Protein AF-A0A920GX58-F1 (afdb_monomer)

Nearest PDB structures (foldseek):
  7b5v-assembly1_A  TM=7.903E-01  e=1.795E-08  Dysgonomonas mossii DSM 22836
  7b6b-assembly1_A  TM=7.382E-01  e=8.898E-09  Dysgonomonas mossii DSM 22836
  6ne9-assembly1_B  TM=7.845E-01  e=7.792E-08  Bacteroides intestinalis
  7b6b-assembly1_B  TM=7.437E-01  e=9.436E-08  Dysgonomonas mossii DSM 22836
  5cxx-assembly3_C  TM=7.168E-01  e=4.630E-06  Anaeromyces mucronatus

Secondary structure (DSSP, 8-state):
--HHHHHHHHHHHHHHHSHHHHHHHHHHHHHHHT-HHHH-TT-SSSB-GGGS-HHHHHHH-SSSSS-B-HHHHHHHHHHHTSPP-SS----TTSPPPTTEEEEEEEETTTTEEEEEEEE--THHHH-TT--B-EEEEEPPSSS--SSTTTTHHHHHHHHTTSTTS---EEEEE--TTTTS-EETTTTEEHHHIIIIIIHHHHHHHS-B--SGGGEEEEE-------

Mean predicted aligned error: 11.31 Å

Structure (mmCIF, N/CA/C/O backbone):
data_AF-A0A920GX58-F1
#
_entry.id   AF-A0A920GX58-F1
#
loop_
_atom_site.group_PDB
_atom_site.id
_atom_site.type_symbol
_atom_site.label_atom_id
_atom_site.label_alt_id
_atom_site.label_comp_id
_atom_site.label_asym_id
_atom_site.label_entity_id
_atom_site.label_seq_id
_atom_site.pdbx_PDB_ins_code
_atom_site.Cartn_x
_atom_site.Cartn_y
_atom_site.Cartn_z
_atom_site.occupancy
_atom_site.B_iso_or_equiv
_atom_site.auth_seq_id
_atom_site.auth_comp_id
_atom_site.auth_asym_id
_atom_site.auth_atom_id
_atom_site.pdbx_PDB_model_num
ATOM 1 N N . MET A 1 1 ? 12.714 -38.923 -36.099 1.00 53.03 1 MET A N 1
ATOM 2 C CA . MET A 1 1 ? 12.526 -37.540 -36.599 1.00 53.03 1 MET A CA 1
ATOM 3 C C . MET A 1 1 ? 11.148 -36.956 -36.220 1.00 53.03 1 MET A C 1
ATOM 5 O O . MET A 1 1 ? 10.595 -36.189 -36.991 1.00 53.03 1 MET A O 1
ATOM 9 N N . GLN A 1 2 ? 10.583 -37.289 -35.045 1.00 60.00 2 GLN A N 1
ATOM 10 C CA . GLN A 1 2 ? 9.191 -36.924 -34.694 1.00 60.00 2 GLN A CA 1
ATOM 11 C C . GLN A 1 2 ? 9.014 -36.265 -33.312 1.00 60.00 2 GLN A C 1
ATOM 13 O O . GLN A 1 2 ? 8.022 -35.586 -33.099 1.00 60.00 2 GLN A O 1
ATOM 18 N N . PHE A 1 3 ? 9.990 -36.353 -32.402 1.00 45.66 3 PHE A N 1
ATOM 19 C CA . PHE A 1 3 ? 9.869 -35.753 -31.062 1.00 45.66 3 PHE A CA 1
ATOM 20 C C . PHE A 1 3 ? 10.065 -34.223 -31.055 1.00 45.66 3 PHE A C 1
ATOM 22 O O . PHE A 1 3 ? 9.413 -33.506 -30.306 1.00 45.66 3 PHE A O 1
ATOM 29 N N . LYS A 1 4 ? 10.916 -33.704 -31.956 1.00 43.59 4 LYS A N 1
ATOM 30 C CA . LYS A 1 4 ? 11.176 -32.258 -32.097 1.00 43.59 4 LYS A CA 1
ATOM 31 C C . LYS A 1 4 ? 9.949 -31.477 -32.582 1.00 43.59 4 LYS A C 1
ATOM 33 O O . LYS A 1 4 ? 9.739 -30.354 -32.150 1.00 43.59 4 LYS A O 1
ATOM 38 N N . TRP A 1 5 ? 9.126 -32.085 -33.436 1.00 52.09 5 TRP A N 1
ATOM 39 C CA . TRP A 1 5 ? 7.906 -31.461 -33.954 1.00 52.09 5 TRP A CA 1
ATOM 40 C C . TRP A 1 5 ? 6.767 -31.467 -32.933 1.00 52.09 5 TRP A C 1
ATOM 42 O O . TRP A 1 5 ? 5.985 -30.527 -32.913 1.00 52.09 5 TRP A O 1
ATOM 52 N N . VAL A 1 6 ? 6.720 -32.466 -32.044 1.00 60.66 6 VAL A N 1
ATOM 53 C CA . VAL A 1 6 ? 5.767 -32.514 -30.924 1.00 60.66 6 VAL A CA 1
ATOM 54 C C . VAL A 1 6 ? 6.109 -31.460 -29.870 1.00 60.66 6 VAL A C 1
ATOM 56 O O . VAL A 1 6 ? 5.217 -30.749 -29.430 1.00 60.66 6 VAL A O 1
ATOM 59 N N . LEU A 1 7 ? 7.391 -31.283 -29.530 1.00 47.41 7 LEU A N 1
ATOM 60 C CA . LEU A 1 7 ? 7.832 -30.205 -28.634 1.00 47.41 7 LEU A CA 1
ATOM 61 C C . LEU A 1 7 ? 7.578 -28.815 -29.229 1.00 47.41 7 LEU A C 1
ATOM 63 O O . LEU A 1 7 ? 7.136 -27.927 -28.510 1.00 47.41 7 LEU A O 1
ATOM 67 N N . LEU A 1 8 ? 7.794 -28.639 -30.537 1.00 48.31 8 LEU A N 1
ATOM 68 C CA . LEU A 1 8 ? 7.472 -27.392 -31.234 1.00 48.31 8 LEU A CA 1
ATOM 69 C C . LEU A 1 8 ? 5.962 -27.123 -31.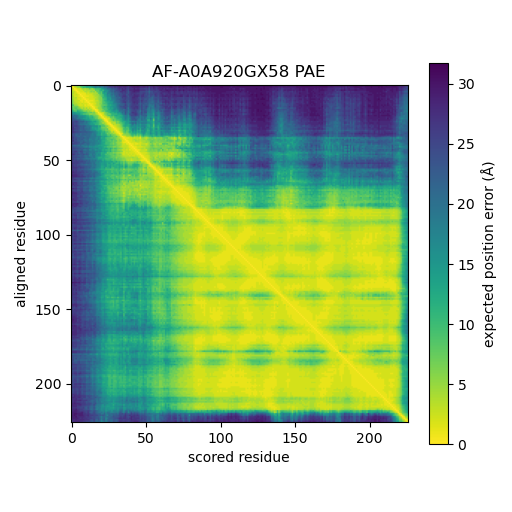236 1.00 48.31 8 LEU A C 1
ATOM 71 O O . LEU A 1 8 ? 5.553 -25.990 -31.030 1.00 48.31 8 LEU A O 1
ATOM 75 N N . PHE A 1 9 ? 5.130 -28.151 -31.422 1.00 55.28 9 PHE A N 1
ATOM 76 C CA . PHE A 1 9 ? 3.677 -28.002 -31.353 1.00 55.28 9 PHE A CA 1
ATOM 77 C C . PHE A 1 9 ? 3.192 -27.714 -29.937 1.00 55.28 9 PHE A C 1
ATOM 79 O O . PHE A 1 9 ? 2.346 -26.851 -29.782 1.00 55.28 9 PHE A O 1
ATOM 86 N N . ILE A 1 10 ? 3.738 -28.380 -28.914 1.00 50.91 10 ILE A N 1
ATOM 87 C CA . ILE A 1 10 ? 3.424 -28.094 -27.507 1.00 50.91 10 ILE A CA 1
ATOM 88 C C . ILE A 1 10 ? 3.833 -26.662 -27.168 1.00 50.91 10 ILE A C 1
ATOM 90 O O . ILE A 1 10 ? 3.027 -25.955 -26.585 1.00 50.91 10 ILE A O 1
ATOM 94 N N . PHE A 1 11 ? 5.019 -26.220 -27.601 1.00 45.59 11 PHE A N 1
ATOM 95 C CA . PHE A 1 11 ? 5.508 -24.851 -27.431 1.00 45.59 11 PHE A CA 1
ATOM 96 C C . PHE A 1 11 ? 4.630 -23.820 -28.153 1.00 45.59 11 PHE A C 1
ATOM 98 O O . PHE A 1 11 ? 4.243 -22.819 -27.565 1.00 45.59 11 PHE A O 1
ATOM 105 N N . ILE A 1 12 ? 4.258 -24.072 -29.412 1.00 52.53 12 ILE A N 1
ATOM 106 C CA . ILE A 1 12 ? 3.333 -23.207 -30.155 1.00 52.53 12 ILE A CA 1
ATOM 107 C C . ILE A 1 12 ? 1.966 -23.195 -29.466 1.00 52.53 12 ILE A C 1
ATOM 109 O O . ILE A 1 12 ? 1.377 -22.130 -29.342 1.00 52.53 12 ILE A O 1
ATOM 113 N N . PHE A 1 13 ? 1.489 -24.338 -28.967 1.00 46.22 13 PHE A N 1
ATOM 114 C CA . PHE A 1 13 ? 0.194 -24.470 -28.308 1.00 46.22 13 PHE A CA 1
ATOM 115 C C . PHE A 1 13 ? 0.159 -23.735 -26.961 1.00 46.22 13 PHE A C 1
ATOM 117 O O . PHE A 1 13 ? -0.776 -22.970 -26.732 1.00 46.22 13 PHE A O 1
ATOM 124 N N . THR A 1 14 ? 1.192 -23.859 -26.115 1.00 47.53 14 THR A N 1
ATOM 125 C CA . THR A 1 14 ? 1.327 -23.059 -24.883 1.00 47.53 14 THR A CA 1
ATOM 126 C C . THR A 1 14 ? 1.463 -21.575 -25.190 1.00 47.53 14 THR A C 1
ATOM 128 O O . THR A 1 14 ? 0.790 -20.774 -24.549 1.00 47.53 14 THR A O 1
ATOM 131 N N . VAL A 1 15 ? 2.237 -21.188 -26.208 1.00 45.56 15 VAL A N 1
ATOM 132 C CA . VAL A 1 15 ? 2.349 -19.782 -26.627 1.00 45.56 15 VAL A CA 1
ATOM 133 C C . VAL A 1 15 ? 1.013 -19.242 -27.146 1.00 45.56 15 VAL A C 1
ATOM 135 O O . VAL A 1 15 ? 0.643 -18.128 -26.800 1.00 45.56 15 VAL A O 1
ATOM 138 N N . THR A 1 16 ? 0.233 -20.018 -27.905 1.00 50.59 16 THR A N 1
ATOM 139 C CA . THR A 1 16 ? -1.094 -19.588 -28.385 1.00 50.59 16 THR A CA 1
ATOM 140 C C . THR A 1 16 ? -2.162 -19.565 -27.291 1.00 50.59 16 THR A C 1
ATOM 142 O O . THR A 1 16 ? -3.046 -18.713 -27.338 1.00 50.59 16 THR A O 1
ATOM 145 N N . PHE A 1 17 ? -2.087 -20.453 -26.294 1.00 43.88 17 PHE A N 1
ATOM 146 C CA . PHE A 1 17 ? -3.065 -20.511 -25.201 1.00 43.88 17 PHE A CA 1
ATOM 147 C C . PHE A 1 17 ? -2.764 -19.483 -24.097 1.00 43.88 17 PHE A C 1
ATOM 149 O O . PHE A 1 17 ? -3.685 -18.940 -23.494 1.00 43.88 17 PHE A O 1
ATOM 156 N N . HIS A 1 18 ? -1.487 -19.132 -23.901 1.00 41.38 18 HIS A N 1
ATOM 157 C CA . HIS A 1 18 ? -1.037 -18.090 -22.970 1.00 41.38 18 HIS A CA 1
ATOM 158 C C . HIS A 1 18 ? -0.680 -16.758 -23.652 1.00 41.38 18 HIS A C 1
ATOM 160 O O . HIS A 1 18 ? -0.164 -15.861 -22.991 1.00 41.38 18 HIS A O 1
ATOM 166 N N . TYR A 1 19 ? -0.972 -16.575 -24.945 1.00 42.31 19 TYR A N 1
ATOM 167 C CA . TYR A 1 19 ? -0.554 -15.399 -25.732 1.00 42.31 19 TYR A CA 1
ATOM 168 C C . TYR A 1 19 ? -1.008 -14.061 -25.120 1.00 42.31 19 TYR A C 1
ATOM 170 O O . TYR A 1 19 ? -0.266 -13.081 -25.160 1.00 42.31 19 TYR A O 1
ATOM 178 N N . LYS A 1 20 ? -2.177 -14.037 -24.465 1.00 40.34 20 LYS A N 1
ATOM 179 C CA . LYS A 1 20 ? -2.679 -12.848 -23.756 1.00 40.34 20 LYS A CA 1
ATOM 180 C C . LYS A 1 20 ? -1.882 -12.506 -22.487 1.00 40.34 20 LYS A C 1
ATOM 182 O O . LYS A 1 20 ? -1.819 -11.336 -22.136 1.00 40.34 20 LYS A O 1
ATOM 187 N N . ASN A 1 21 ? -1.236 -13.493 -21.860 1.00 41.94 21 ASN A N 1
ATOM 188 C CA . ASN A 1 21 ? -0.428 -13.334 -20.642 1.00 41.94 21 ASN A CA 1
ATOM 189 C C . ASN A 1 21 ? 1.077 -13.190 -20.957 1.00 41.94 21 ASN A C 1
ATOM 191 O O . ASN A 1 21 ? 1.817 -12.567 -20.200 1.00 41.94 21 ASN A O 1
ATOM 195 N N . ILE A 1 22 ? 1.530 -13.723 -22.100 1.00 42.28 22 ILE A N 1
ATOM 196 C CA . ILE A 1 22 ? 2.896 -13.555 -22.621 1.00 42.28 22 ILE A CA 1
ATOM 197 C C . ILE A 1 22 ? 3.095 -12.130 -23.151 1.00 42.28 22 ILE A C 1
ATOM 199 O O . ILE A 1 22 ? 4.135 -11.532 -22.894 1.00 42.28 22 ILE A O 1
ATOM 203 N N . LEU A 1 23 ? 2.093 -11.530 -23.806 1.00 37.66 23 LEU A N 1
ATOM 204 C CA . LEU A 1 23 ? 2.164 -10.133 -24.258 1.00 37.66 23 LEU A CA 1
ATOM 205 C C . LEU A 1 23 ? 2.382 -9.134 -23.109 1.00 37.66 23 LEU A C 1
ATOM 207 O O . LEU A 1 23 ? 3.061 -8.129 -23.292 1.00 37.66 23 LEU A O 1
ATOM 211 N N . THR A 1 24 ? 1.878 -9.428 -21.909 1.00 44.34 24 THR A N 1
ATOM 212 C CA . THR A 1 24 ? 2.083 -8.600 -20.710 1.00 44.34 24 THR A CA 1
ATOM 213 C C . THR A 1 24 ? 3.532 -8.652 -20.206 1.00 44.34 24 THR A C 1
ATOM 215 O O . THR A 1 24 ? 4.023 -7.703 -19.594 1.00 44.34 24 THR A O 1
ATOM 218 N N . PHE A 1 25 ? 4.239 -9.761 -20.445 1.00 41.19 25 PHE A N 1
ATOM 219 C CA . PHE A 1 25 ? 5.682 -9.880 -20.212 1.00 41.19 25 PHE A CA 1
ATOM 220 C C . PHE A 1 25 ? 6.470 -9.174 -21.326 1.00 41.19 25 PHE A C 1
ATOM 222 O O . PHE A 1 25 ? 7.356 -8.371 -21.039 1.00 41.19 25 PHE A O 1
ATOM 229 N N . VAL A 1 26 ? 6.048 -9.364 -22.581 1.00 45.41 26 VAL A N 1
ATOM 230 C CA . VAL A 1 26 ? 6.648 -8.719 -23.753 1.00 45.41 26 VAL A CA 1
ATOM 231 C C . VAL A 1 26 ? 6.511 -7.203 -23.699 1.00 45.41 26 VAL A C 1
ATOM 233 O O . VAL A 1 26 ? 7.429 -6.563 -24.145 1.00 45.41 26 VAL A O 1
ATOM 236 N N . GLY A 1 27 ? 5.466 -6.587 -23.138 1.00 48.09 27 GLY A N 1
ATOM 237 C CA . GLY A 1 27 ? 5.353 -5.118 -23.082 1.00 48.09 27 GLY A CA 1
ATOM 238 C C . GLY A 1 27 ? 6.427 -4.428 -22.226 1.00 48.09 27 GLY A C 1
ATOM 239 O O . GLY A 1 27 ? 6.959 -3.394 -22.623 1.00 48.09 27 GLY A O 1
ATOM 240 N N . ILE A 1 28 ? 6.791 -5.018 -21.081 1.00 48.41 28 ILE A N 1
ATOM 241 C CA . ILE A 1 28 ? 7.865 -4.498 -20.214 1.00 48.41 28 ILE A CA 1
ATOM 242 C C . ILE A 1 28 ? 9.227 -4.782 -20.847 1.00 48.41 28 ILE A C 1
ATOM 244 O O . ILE A 1 28 ? 10.034 -3.864 -20.969 1.00 48.41 28 ILE A O 1
ATOM 248 N N . GLU A 1 29 ? 9.463 -6.009 -21.327 1.00 41.62 29 GLU A N 1
ATOM 249 C CA . GLU A 1 29 ? 10.695 -6.311 -22.063 1.00 41.62 29 GLU A CA 1
ATOM 250 C C . GLU A 1 29 ? 10.803 -5.485 -23.348 1.00 41.62 29 GLU A C 1
ATOM 252 O O . GLU A 1 29 ? 11.866 -4.972 -23.634 1.00 41.62 29 GLU A O 1
ATOM 257 N N . ALA A 1 30 ? 9.719 -5.250 -24.082 1.00 43.78 30 ALA A N 1
ATOM 258 C CA . ALA A 1 30 ? 9.676 -4.459 -25.309 1.00 43.78 30 ALA A CA 1
ATOM 259 C C . ALA A 1 30 ? 9.919 -2.975 -25.043 1.00 43.78 30 ALA A C 1
ATOM 261 O O . ALA A 1 30 ? 10.651 -2.333 -25.791 1.00 43.78 30 ALA A O 1
ATOM 262 N N . GLY A 1 31 ? 9.344 -2.422 -23.974 1.00 52.25 31 GLY A N 1
ATOM 263 C CA . GLY A 1 31 ? 9.614 -1.046 -23.575 1.00 52.25 31 GLY A CA 1
ATOM 264 C C . GLY A 1 31 ? 11.079 -0.836 -23.179 1.00 52.25 31 GLY A C 1
ATOM 265 O O . GLY A 1 31 ? 11.698 0.160 -23.553 1.00 52.25 31 GLY A O 1
ATOM 266 N N . VAL A 1 32 ? 11.655 -1.817 -22.481 1.00 49.06 32 VAL A N 1
ATOM 267 C CA . VAL A 1 32 ? 13.073 -1.833 -22.096 1.00 49.06 32 VAL A CA 1
ATOM 268 C C . VAL A 1 32 ? 13.999 -2.130 -23.292 1.00 49.06 32 VAL A C 1
ATOM 270 O O . VAL A 1 32 ? 15.101 -1.590 -23.342 1.00 49.06 32 VAL A O 1
ATOM 273 N N . PHE A 1 33 ? 13.572 -2.951 -24.259 1.00 42.78 33 PHE A N 1
ATOM 274 C CA . PHE A 1 33 ? 14.419 -3.507 -25.327 1.00 42.78 33 PHE A CA 1
ATOM 275 C C . PHE A 1 33 ? 14.319 -2.763 -26.665 1.00 42.78 33 PHE A C 1
ATOM 277 O O . PHE A 1 33 ? 15.352 -2.530 -27.285 1.00 42.78 33 PHE A O 1
ATOM 284 N N . PHE A 1 34 ? 13.118 -2.371 -27.106 1.00 53.94 34 PHE A N 1
ATOM 285 C CA . PHE A 1 34 ? 12.919 -1.646 -28.370 1.00 53.94 34 PHE A CA 1
ATOM 286 C C . PHE A 1 34 ? 13.056 -0.117 -28.183 1.00 53.94 34 PHE A C 1
ATOM 288 O O . PHE A 1 34 ? 13.539 0.618 -29.040 1.00 53.94 34 PHE A O 1
ATOM 295 N N . GLY A 1 35 ? 12.704 0.407 -27.005 1.00 59.59 35 GLY A N 1
ATOM 296 C CA . GLY A 1 35 ? 12.790 1.840 -26.720 1.00 59.59 35 GLY A CA 1
ATOM 297 C C . GLY A 1 35 ? 11.775 2.697 -27.499 1.00 59.59 35 GLY A C 1
ATOM 298 O O . GLY A 1 35 ? 11.194 2.293 -28.501 1.00 59.59 35 GLY A O 1
ATOM 299 N N . PHE A 1 36 ? 11.551 3.926 -27.022 1.00 64.94 36 PHE A N 1
ATOM 300 C CA . PHE A 1 36 ? 10.453 4.808 -27.462 1.00 64.94 36 PHE A CA 1
ATOM 301 C C . PHE A 1 36 ? 10.310 4.950 -28.989 1.00 64.94 36 PHE A C 1
ATOM 303 O O . PHE A 1 36 ? 9.209 4.924 -29.518 1.00 64.94 36 PHE A O 1
ATOM 310 N N . LYS A 1 37 ? 11.431 5.075 -29.711 1.00 65.75 37 LYS A N 1
ATOM 311 C CA . LYS A 1 37 ? 11.443 5.332 -31.161 1.00 65.75 37 LYS A CA 1
ATOM 312 C C . LYS A 1 37 ? 10.994 4.129 -31.998 1.00 65.75 37 LYS A C 1
ATOM 314 O O . LYS A 1 37 ? 10.574 4.302 -33.132 1.00 65.75 37 LYS A O 1
ATOM 319 N N . GLU A 1 38 ? 11.151 2.923 -31.475 1.00 67.88 38 GLU A N 1
ATOM 320 C CA . GLU A 1 38 ? 10.749 1.700 -32.174 1.00 67.88 38 GLU A CA 1
ATOM 321 C C . GLU A 1 38 ? 9.272 1.373 -31.916 1.00 67.88 38 GLU A C 1
ATOM 323 O O . GLU A 1 38 ? 8.665 0.635 -32.687 1.00 67.88 38 GLU A O 1
ATOM 328 N N . LEU A 1 39 ? 8.702 1.958 -30.856 1.00 67.31 39 LEU A N 1
ATOM 329 C CA . LEU A 1 39 ? 7.289 1.857 -30.495 1.00 67.31 39 LEU A CA 1
ATOM 330 C C . LEU A 1 39 ? 6.432 2.961 -31.137 1.00 67.31 39 LEU A C 1
ATOM 332 O O . LEU A 1 39 ? 5.273 2.711 -31.442 1.00 67.31 39 LEU A O 1
ATOM 336 N N . ASP A 1 40 ? 7.003 4.143 -31.379 1.00 70.12 40 ASP A N 1
ATOM 337 C CA . ASP A 1 40 ? 6.385 5.251 -32.125 1.00 70.12 40 ASP A CA 1
ATOM 338 C C . ASP A 1 40 ? 6.400 4.939 -33.638 1.00 70.12 40 ASP A C 1
ATOM 340 O O . ASP A 1 40 ? 7.258 5.403 -34.402 1.00 70.12 40 ASP A O 1
ATOM 344 N N . ILE A 1 41 ? 5.484 4.058 -34.061 1.00 73.94 41 ILE A N 1
ATOM 345 C CA . ILE A 1 41 ? 5.409 3.513 -35.427 1.00 73.94 41 ILE A CA 1
ATOM 346 C C . ILE A 1 41 ? 5.138 4.634 -36.426 1.00 73.94 41 ILE A C 1
ATOM 348 O O . ILE A 1 41 ? 5.709 4.649 -37.523 1.00 73.94 41 ILE A O 1
ATOM 352 N N . ASN A 1 42 ? 4.253 5.560 -36.063 1.00 79.31 42 ASN A N 1
ATOM 353 C CA . ASN A 1 42 ? 3.877 6.670 -36.926 1.00 79.31 42 ASN A CA 1
ATOM 354 C C . ASN A 1 42 ? 4.867 7.859 -36.846 1.00 79.31 42 ASN A C 1
ATOM 356 O O . ASN A 1 42 ? 4.783 8.774 -37.671 1.00 79.31 42 ASN A O 1
ATOM 360 N N . SER A 1 43 ? 5.849 7.804 -35.935 1.00 80.69 43 SER A N 1
ATOM 361 C CA . SER A 1 43 ? 6.885 8.819 -35.706 1.00 80.69 43 SER A CA 1
ATOM 362 C C . SER A 1 43 ? 6.326 10.203 -35.357 1.00 80.69 43 SER A C 1
ATOM 364 O O . SER A 1 43 ? 6.907 11.225 -35.745 1.00 80.69 43 SER A O 1
ATOM 366 N N . ASN A 1 44 ? 5.189 10.251 -34.661 1.00 80.56 44 ASN A N 1
ATOM 367 C CA . ASN A 1 44 ? 4.526 11.494 -34.272 1.00 80.56 44 ASN A CA 1
ATOM 368 C C . ASN A 1 44 ? 5.042 12.063 -32.935 1.00 80.56 44 ASN A C 1
ATOM 370 O O . ASN A 1 44 ? 4.680 13.185 -32.573 1.00 80.56 44 ASN A O 1
ATOM 374 N N . GLY A 1 45 ? 5.927 11.340 -32.240 1.00 78.44 45 GLY A N 1
ATOM 375 C CA . GLY A 1 45 ? 6.514 11.747 -30.966 1.00 78.44 45 GLY A CA 1
ATOM 376 C C . GLY A 1 45 ? 5.699 11.356 -29.731 1.00 78.44 45 GLY A C 1
ATOM 377 O O . GLY A 1 45 ? 6.085 11.744 -28.624 1.00 78.44 45 GLY A O 1
ATOM 378 N N . PHE A 1 46 ? 4.627 10.589 -29.906 1.00 78.56 46 PHE A N 1
ATOM 379 C CA . PHE A 1 46 ? 3.759 10.049 -28.867 1.00 78.56 46 PHE A CA 1
ATOM 380 C C . PHE A 1 46 ? 3.567 8.551 -29.105 1.00 78.56 46 PHE A C 1
ATOM 382 O O . PHE A 1 46 ? 3.753 8.066 -30.212 1.00 78.56 46 PHE A O 1
ATOM 389 N N . LEU A 1 47 ? 3.211 7.814 -28.058 1.00 71.12 47 LEU A N 1
ATOM 390 C CA . LEU A 1 47 ? 2.632 6.487 -28.235 1.00 71.12 47 LEU A CA 1
ATOM 391 C C . LEU A 1 47 ? 1.125 6.623 -28.079 1.00 71.12 47 LEU A C 1
ATOM 393 O O . LEU A 1 47 ? 0.660 7.192 -27.086 1.00 71.12 47 LEU A O 1
ATOM 397 N N . GLU A 1 48 ? 0.387 6.101 -29.051 1.00 74.75 48 GLU A N 1
ATOM 398 C CA . GLU A 1 48 ? -1.072 6.009 -29.038 1.00 74.75 48 GLU A CA 1
ATOM 399 C C . GLU A 1 48 ? -1.534 4.606 -28.616 1.00 74.75 48 GLU A C 1
ATOM 401 O O . GLU A 1 48 ? -0.778 3.628 -28.631 1.00 74.75 48 GLU A O 1
ATOM 406 N N . LYS A 1 49 ? -2.807 4.485 -28.229 1.00 70.25 49 LYS A N 1
ATOM 407 C CA . LYS A 1 49 ? -3.379 3.227 -27.732 1.00 70.25 49 LYS A CA 1
ATOM 408 C C . LYS A 1 49 ? -3.275 2.100 -28.764 1.00 70.25 49 LYS A C 1
ATOM 410 O O . LYS A 1 49 ? -3.096 0.943 -28.397 1.00 70.25 49 LYS A O 1
ATOM 415 N N . GLU A 1 50 ? -3.373 2.437 -30.043 1.00 69.38 50 GLU A N 1
ATOM 416 C CA . GLU A 1 50 ? -3.300 1.524 -31.183 1.00 69.38 50 GLU A CA 1
ATOM 417 C C . GLU A 1 50 ? -1.875 1.024 -31.461 1.00 69.38 50 GLU A C 1
ATOM 419 O O . GLU A 1 50 ? -1.701 -0.031 -32.075 1.00 69.38 50 GLU A O 1
ATOM 424 N N . GLU A 1 51 ? -0.859 1.752 -30.998 1.00 66.00 51 GLU A N 1
ATOM 425 C CA . GLU A 1 51 ? 0.555 1.404 -31.163 1.00 66.00 51 GLU A CA 1
ATOM 426 C C . GLU A 1 51 ? 1.040 0.440 -30.067 1.00 66.00 51 GLU A C 1
ATOM 428 O O . GLU A 1 51 ? 2.165 -0.065 -30.122 1.00 66.00 51 GLU A O 1
ATOM 433 N N . TRP A 1 52 ? 0.180 0.114 -29.089 1.00 64.81 52 TRP A N 1
ATOM 434 C CA . TRP A 1 52 ? 0.541 -0.747 -27.968 1.00 64.81 52 TRP A CA 1
ATOM 435 C C . TRP A 1 52 ? -0.586 -1.655 -27.461 1.00 64.81 52 TRP A C 1
ATOM 437 O O . TRP A 1 52 ? -1.740 -1.578 -27.869 1.00 64.81 52 TRP A O 1
ATOM 447 N N . SER A 1 53 ? -0.258 -2.596 -26.568 1.00 56.28 53 SER A N 1
ATOM 448 C CA . SER A 1 53 ? -1.279 -3.476 -25.987 1.00 56.28 53 SER A CA 1
ATOM 449 C C . SER A 1 53 ? -2.195 -2.683 -25.047 1.00 56.28 53 SER A C 1
ATOM 451 O O . SER A 1 53 ? -1.695 -2.076 -24.098 1.00 56.28 53 SER A O 1
ATOM 453 N N . GLU A 1 54 ? -3.518 -2.748 -25.255 1.00 49.56 54 GLU A N 1
ATOM 454 C CA . GLU A 1 54 ? -4.519 -1.947 -24.522 1.00 49.56 54 GLU A CA 1
ATOM 455 C C . GLU A 1 54 ? -4.367 -1.983 -22.991 1.00 49.56 54 GLU A C 1
ATOM 457 O O . GLU A 1 54 ? -4.611 -0.979 -22.332 1.00 49.56 54 GLU A O 1
ATOM 462 N N . GLY A 1 55 ? -3.942 -3.116 -22.418 1.00 50.78 55 GLY A N 1
ATOM 463 C CA . GLY A 1 55 ? -3.763 -3.268 -20.968 1.00 50.78 55 GLY A CA 1
ATOM 464 C C . GLY A 1 55 ? -2.514 -2.593 -20.387 1.00 50.78 55 GLY A C 1
ATOM 465 O O . GLY A 1 55 ? -2.408 -2.468 -19.174 1.00 50.78 55 GLY A O 1
ATOM 466 N N . MET A 1 56 ? -1.565 -2.178 -21.230 1.00 55.78 56 MET A N 1
ATOM 467 C CA . MET A 1 56 ? -0.325 -1.520 -20.804 1.00 55.78 56 MET A CA 1
ATOM 468 C C . MET A 1 56 ? -0.367 -0.009 -21.048 1.00 55.78 56 MET A C 1
ATOM 470 O O . MET A 1 56 ? 0.281 0.732 -20.322 1.00 55.78 56 MET A O 1
ATOM 474 N N . PHE A 1 57 ? -1.157 0.467 -22.015 1.00 61.06 57 PHE A N 1
ATOM 475 C CA . PHE A 1 57 ? -1.287 1.898 -22.307 1.00 61.06 57 PHE A CA 1
ATOM 476 C C . PHE A 1 57 ? -1.704 2.709 -21.071 1.00 61.06 57 PHE A C 1
ATOM 478 O O . PHE A 1 57 ? -1.074 3.708 -20.738 1.00 61.06 57 PHE A O 1
ATOM 485 N N . SER A 1 58 ? -2.676 2.203 -20.307 1.00 60.16 58 SER A N 1
ATOM 4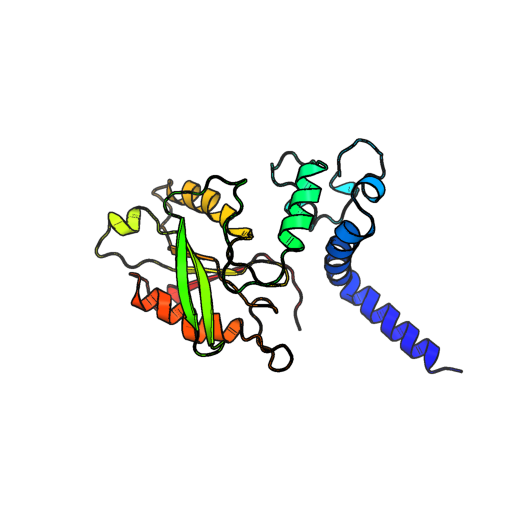86 C CA . SER A 1 58 ? -3.120 2.815 -19.049 1.00 60.16 58 SER A CA 1
ATOM 487 C C . SER A 1 58 ? -2.061 2.827 -17.939 1.00 60.16 58 SER A C 1
ATOM 489 O O . SER A 1 58 ? -2.227 3.540 -16.959 1.00 60.16 58 SER A O 1
ATOM 491 N N . LEU A 1 59 ? -0.994 2.024 -18.051 1.00 55.47 59 LEU A N 1
ATOM 492 C CA . LEU A 1 59 ? 0.143 2.062 -17.121 1.00 55.47 59 LEU A CA 1
ATOM 493 C C . LEU A 1 59 ? 1.149 3.167 -17.459 1.00 55.47 59 LEU A C 1
ATOM 495 O O . LEU A 1 59 ? 1.987 3.487 -16.620 1.00 55.47 59 LEU A O 1
ATOM 499 N N . LEU A 1 60 ? 1.108 3.692 -18.685 1.00 62.09 60 LEU A N 1
ATOM 500 C CA . LEU A 1 60 ? 2.028 4.705 -19.194 1.00 62.09 60 LEU A CA 1
ATOM 501 C C . LEU A 1 60 ? 1.394 6.089 -19.319 1.00 62.09 60 LEU A C 1
ATOM 503 O O . LEU A 1 60 ? 2.097 7.085 -19.152 1.00 62.09 60 LEU A O 1
ATOM 507 N N . ASP A 1 61 ? 0.100 6.152 -19.626 1.00 63.34 61 ASP A N 1
ATOM 508 C CA . ASP A 1 61 ? -0.671 7.392 -19.720 1.00 63.34 61 ASP A CA 1
ATOM 509 C C . ASP A 1 61 ? -0.955 7.942 -18.312 1.00 63.34 61 ASP A C 1
ATOM 511 O O . ASP A 1 61 ? -2.050 7.840 -17.758 1.00 63.34 61 ASP A O 1
ATOM 515 N N . PHE A 1 62 ? 0.097 8.460 -17.679 1.00 65.00 62 PHE A N 1
ATOM 516 C CA . PHE A 1 62 ? 0.061 8.915 -16.290 1.00 65.00 62 PHE A CA 1
ATOM 517 C C . PHE A 1 62 ? -0.741 10.202 -16.097 1.00 65.00 62 PHE A C 1
ATOM 519 O O . PHE A 1 62 ? -1.184 10.475 -14.980 1.00 65.00 62 PHE A O 1
ATOM 526 N N . ASN A 1 63 ? -0.868 11.027 -17.139 1.00 69.62 63 ASN A N 1
ATOM 527 C CA . ASN A 1 63 ? -1.585 12.296 -17.071 1.00 69.62 63 ASN A CA 1
ATOM 528 C C . ASN A 1 63 ? -3.048 12.177 -17.566 1.00 69.62 63 ASN A C 1
ATOM 530 O O . ASN A 1 63 ? -3.827 13.109 -17.354 1.00 69.62 63 ASN A O 1
ATOM 534 N N . GLY A 1 64 ? -3.427 11.031 -18.149 1.00 70.31 64 GLY A N 1
ATOM 535 C CA . GLY A 1 64 ? -4.777 10.732 -18.618 1.00 70.31 64 GLY A CA 1
ATOM 536 C C . GLY A 1 64 ? -5.174 11.489 -19.886 1.00 70.31 64 GLY A C 1
ATOM 537 O O . GLY A 1 64 ? -6.372 11.668 -20.132 1.00 70.31 64 GLY A O 1
ATOM 538 N N . ASP A 1 65 ? -4.207 11.986 -20.660 1.00 79.06 65 ASP A N 1
ATOM 539 C CA . ASP A 1 65 ? -4.443 12.710 -21.912 1.00 79.06 65 ASP A CA 1
ATOM 540 C C . ASP A 1 65 ? -4.609 11.773 -23.120 1.00 79.06 65 ASP A C 1
ATOM 542 O O . ASP A 1 65 ? -4.918 12.233 -24.222 1.00 79.06 65 ASP A O 1
ATOM 546 N N . ASN A 1 66 ? -4.545 10.457 -22.891 1.00 78.75 66 ASN A N 1
ATOM 547 C CA . ASN A 1 66 ? -4.567 9.404 -23.901 1.00 78.75 66 ASN A CA 1
ATOM 548 C C . ASN A 1 66 ? -3.383 9.457 -24.869 1.00 78.75 66 ASN A C 1
ATOM 550 O O . ASN A 1 66 ? -3.480 8.937 -25.982 1.00 78.75 66 ASN A O 1
ATOM 554 N N . LEU A 1 67 ? -2.265 10.043 -24.445 1.00 79.50 67 LEU A N 1
ATOM 555 C CA . LEU A 1 67 ? -0.990 10.033 -25.138 1.00 79.50 67 LEU A CA 1
ATOM 556 C C . LEU A 1 67 ? 0.112 9.674 -24.142 1.00 79.50 67 LEU A C 1
ATOM 558 O O . LEU A 1 67 ? 0.104 10.072 -22.986 1.00 79.50 67 LEU A O 1
ATOM 562 N N . VAL A 1 68 ? 1.114 8.935 -24.606 1.00 75.62 68 VAL A N 1
ATOM 563 C CA . VAL A 1 68 ? 2.321 8.720 -23.805 1.00 75.62 68 VAL A CA 1
ATOM 564 C C . VAL A 1 68 ? 3.465 9.457 -24.457 1.00 75.62 68 VAL A C 1
ATOM 566 O O . VAL A 1 68 ? 3.918 9.100 -25.547 1.00 75.62 68 VAL A O 1
ATOM 569 N N . ASN A 1 69 ? 3.977 10.471 -23.773 1.00 81.00 69 ASN A N 1
ATOM 570 C CA . ASN A 1 69 ? 5.184 11.146 -24.219 1.00 81.00 69 ASN A CA 1
ATOM 571 C C . ASN A 1 69 ? 6.454 10.415 -23.745 1.00 81.00 69 ASN A C 1
ATOM 573 O O . ASN A 1 69 ? 6.448 9.497 -22.920 1.00 81.00 69 ASN A O 1
ATOM 577 N N . LYS A 1 70 ? 7.601 10.842 -24.277 1.00 78.00 70 LYS A N 1
ATOM 578 C CA . LYS A 1 70 ? 8.896 10.230 -23.964 1.00 78.00 70 LYS A CA 1
ATOM 579 C C . LYS A 1 70 ? 9.259 10.299 -22.482 1.00 78.00 70 LYS A C 1
ATOM 581 O O . LYS A 1 70 ? 9.938 9.396 -21.995 1.00 78.00 70 LYS A O 1
ATOM 586 N N . ASP A 1 71 ? 8.856 11.349 -21.780 1.00 77.94 71 ASP A N 1
ATOM 587 C CA . ASP A 1 71 ? 9.173 11.500 -20.364 1.00 77.94 71 ASP A CA 1
ATOM 588 C C . ASP A 1 71 ? 8.334 10.531 -19.528 1.00 77.94 71 ASP A C 1
ATOM 590 O O . ASP A 1 71 ? 8.888 9.818 -18.698 1.00 77.94 71 ASP A O 1
ATOM 594 N N . GLU A 1 72 ? 7.044 10.382 -19.829 1.00 74.94 72 GLU A N 1
ATOM 595 C CA . GLU A 1 72 ? 6.171 9.373 -19.214 1.00 74.94 72 GLU A CA 1
ATOM 596 C C . GLU A 1 72 ? 6.679 7.951 -19.427 1.00 74.94 72 GLU A C 1
ATOM 598 O O . GLU A 1 72 ? 6.768 7.169 -18.478 1.00 74.94 72 GLU A O 1
ATOM 603 N N . PHE A 1 73 ? 7.112 7.643 -20.646 1.00 74.06 73 PHE A N 1
ATOM 604 C CA . PHE A 1 73 ? 7.713 6.356 -20.956 1.00 74.06 73 PHE A CA 1
ATOM 605 C C . PHE A 1 73 ? 9.018 6.114 -20.183 1.00 74.06 73 PHE A C 1
ATOM 607 O O . PHE A 1 73 ? 9.216 5.050 -19.599 1.00 74.06 73 PHE A O 1
ATOM 614 N N . ARG A 1 74 ? 9.927 7.096 -20.138 1.00 75.19 74 ARG A N 1
ATOM 615 C CA . ARG A 1 74 ? 11.196 6.971 -19.395 1.00 75.19 74 ARG A CA 1
ATOM 616 C C . ARG A 1 74 ? 10.972 6.804 -17.900 1.00 75.19 74 ARG A C 1
ATOM 618 O O . ARG A 1 74 ? 11.717 6.069 -17.256 1.00 75.19 74 ARG A O 1
ATOM 625 N N . GLU A 1 75 ? 9.974 7.488 -17.366 1.00 73.56 75 GLU A N 1
ATOM 626 C CA . GLU A 1 75 ? 9.584 7.399 -15.966 1.00 73.56 75 GLU A CA 1
ATOM 627 C C . GLU A 1 75 ? 9.033 6.020 -15.621 1.00 73.56 75 GLU A C 1
ATOM 629 O O . GLU A 1 75 ? 9.474 5.416 -14.645 1.00 73.56 75 GLU A O 1
ATOM 634 N N . PHE A 1 76 ? 8.163 5.465 -16.466 1.00 72.31 76 PHE A N 1
ATOM 635 C CA . PHE A 1 76 ? 7.722 4.082 -16.316 1.00 72.31 76 PHE A CA 1
ATOM 636 C C . PHE A 1 76 ? 8.903 3.115 -16.283 1.00 72.31 76 PHE A C 1
ATOM 638 O O . PHE A 1 76 ? 9.017 2.321 -15.352 1.00 72.31 76 PHE A O 1
ATOM 645 N N . ILE A 1 77 ? 9.823 3.217 -17.247 1.00 70.19 77 ILE A N 1
ATOM 646 C CA . ILE A 1 77 ? 11.005 2.352 -17.272 1.00 70.19 77 ILE A CA 1
ATOM 647 C C . ILE A 1 77 ? 11.818 2.518 -15.989 1.00 70.19 77 ILE A C 1
ATOM 649 O O . ILE A 1 77 ? 12.170 1.514 -15.386 1.00 70.19 77 ILE A O 1
ATOM 653 N N . ARG A 1 78 ? 12.058 3.751 -15.526 1.00 74.38 78 ARG A N 1
ATOM 654 C CA . ARG A 1 78 ? 12.803 4.006 -14.285 1.00 74.38 78 ARG A CA 1
ATOM 655 C C . ARG A 1 78 ? 12.137 3.372 -13.068 1.00 74.38 78 ARG A C 1
ATOM 657 O O . ARG A 1 78 ? 12.826 2.774 -12.251 1.00 74.38 78 ARG A O 1
ATOM 664 N N . GLU A 1 79 ? 10.825 3.526 -12.915 1.00 70.44 79 GLU A N 1
ATOM 665 C CA . GLU A 1 79 ? 10.093 3.003 -11.758 1.00 70.44 79 GLU A CA 1
ATOM 666 C C . GLU A 1 79 ? 9.999 1.472 -11.769 1.00 70.44 79 GLU A C 1
ATOM 668 O O . GLU A 1 79 ? 10.089 0.842 -10.715 1.00 70.44 79 GLU A O 1
ATOM 673 N N . TYR A 1 80 ? 9.876 0.863 -12.949 1.00 68.44 80 TYR A N 1
ATOM 674 C CA . TYR A 1 80 ? 9.814 -0.593 -13.099 1.00 68.44 80 TYR A CA 1
ATOM 675 C C . TYR A 1 80 ? 11.191 -1.264 -13.182 1.00 68.44 80 TYR A C 1
ATOM 677 O O . TYR A 1 80 ? 11.283 -2.465 -12.944 1.00 68.44 80 TYR A O 1
ATOM 685 N N . SER A 1 81 ? 12.260 -0.513 -13.463 1.00 67.38 81 SER A N 1
ATOM 686 C CA . SER A 1 81 ? 13.642 -1.004 -13.437 1.00 67.38 81 SER A CA 1
ATOM 687 C C . SER A 1 81 ? 14.324 -0.831 -12.080 1.00 67.38 81 SER A C 1
ATOM 689 O O . SER A 1 81 ? 15.510 -1.141 -11.967 1.00 67.38 81 SER A O 1
ATOM 691 N N . LYS A 1 82 ? 13.640 -0.273 -11.070 1.00 71.69 82 LYS A N 1
ATOM 692 C CA . LYS A 1 82 ? 14.186 -0.197 -9.710 1.00 71.69 82 LYS A CA 1
ATOM 693 C C . LYS A 1 82 ? 14.454 -1.608 -9.198 1.00 71.69 82 LYS A C 1
ATOM 695 O O . LYS A 1 82 ? 13.601 -2.489 -9.307 1.00 71.69 82 LYS A O 1
ATOM 700 N N . GLU A 1 83 ? 15.637 -1.793 -8.623 1.00 81.06 83 GLU A N 1
ATOM 701 C CA . GLU A 1 83 ? 15.955 -3.013 -7.891 1.00 81.06 83 GLU A CA 1
ATOM 702 C C . GLU A 1 83 ? 14.973 -3.199 -6.733 1.00 81.06 83 GLU A C 1
ATOM 704 O O . GLU A 1 83 ? 14.415 -2.238 -6.192 1.00 81.06 83 GLU A O 1
ATOM 709 N N . PHE A 1 84 ? 14.746 -4.459 -6.377 1.00 87.88 84 PHE A N 1
ATOM 710 C CA . PHE A 1 84 ? 13.861 -4.794 -5.281 1.00 87.88 84 PHE A CA 1
ATOM 711 C C . PHE A 1 84 ? 14.372 -4.206 -3.958 1.00 87.88 84 PHE A C 1
ATOM 713 O O . PHE A 1 84 ? 15.553 -4.295 -3.629 1.00 87.88 84 PHE A O 1
ATOM 720 N N . SER A 1 85 ? 13.448 -3.644 -3.181 1.00 92.44 85 SER A N 1
ATOM 721 C CA . SER A 1 85 ? 13.671 -3.220 -1.804 1.00 92.44 85 SER A CA 1
ATOM 722 C C . SER A 1 85 ? 12.430 -3.538 -0.982 1.00 92.44 85 SER A C 1
ATOM 724 O O . SER A 1 85 ? 11.306 -3.334 -1.451 1.00 92.44 85 SER A O 1
ATOM 726 N N . TRP A 1 86 ? 12.633 -3.980 0.258 1.00 94.19 86 TRP A N 1
ATOM 727 C CA . TRP A 1 86 ? 11.564 -4.145 1.246 1.00 94.19 86 TRP A CA 1
ATOM 728 C C . TRP A 1 86 ? 11.017 -2.811 1.760 1.00 94.19 86 TRP A C 1
ATOM 730 O O . TRP A 1 86 ? 9.917 -2.770 2.303 1.00 94.19 86 TRP A O 1
ATOM 740 N N . GLU A 1 87 ? 11.750 -1.717 1.541 1.00 95.44 87 GLU A N 1
ATOM 741 C CA . GLU A 1 87 ? 11.328 -0.359 1.864 1.00 95.44 87 GLU A CA 1
ATOM 742 C C . GLU A 1 87 ? 11.600 0.590 0.698 1.00 95.44 87 GLU A C 1
ATOM 744 O O . GLU A 1 87 ? 12.744 0.854 0.319 1.00 95.44 87 GLU A O 1
ATOM 749 N N . ASN A 1 88 ? 10.536 1.158 0.154 1.00 94.75 88 ASN A N 1
ATOM 750 C CA . ASN A 1 88 ? 10.559 2.059 -0.982 1.00 94.75 88 ASN A CA 1
ATOM 751 C C . ASN A 1 88 ? 10.190 3.486 -0.555 1.00 94.75 88 ASN A C 1
ATOM 753 O O . ASN A 1 88 ? 9.687 3.744 0.544 1.00 94.75 88 ASN A O 1
ATOM 757 N N . GLN A 1 89 ? 10.511 4.445 -1.419 1.00 94.62 89 GLN A N 1
ATOM 758 C CA . GLN A 1 89 ? 10.130 5.848 -1.262 1.00 94.62 89 GLN A CA 1
ATOM 759 C C . GLN A 1 89 ? 9.062 6.196 -2.294 1.00 94.62 89 GLN A C 1
ATOM 761 O O . GLN A 1 89 ? 9.064 5.644 -3.398 1.00 94.62 89 GLN A O 1
ATOM 766 N N . LEU A 1 90 ? 8.169 7.118 -1.930 1.00 93.56 90 LEU A N 1
ATOM 767 C CA . LEU A 1 90 ? 7.172 7.655 -2.849 1.00 93.56 90 LEU A CA 1
ATOM 768 C C . LEU A 1 90 ? 7.847 8.326 -4.045 1.00 93.56 90 LEU A C 1
ATOM 770 O O . LEU A 1 90 ? 8.957 8.843 -3.951 1.00 93.56 90 LEU A O 1
ATOM 774 N N . ASN A 1 91 ? 7.149 8.312 -5.175 1.00 85.44 91 ASN A N 1
ATOM 775 C CA . ASN A 1 91 ? 7.588 9.022 -6.363 1.00 85.44 91 ASN A CA 1
ATOM 776 C C . ASN A 1 91 ? 7.277 10.520 -6.214 1.00 85.44 91 ASN A C 1
ATOM 778 O O . ASN A 1 91 ? 6.108 10.902 -6.161 1.00 85.44 91 ASN A O 1
ATOM 782 N N . ASP A 1 92 ? 8.319 11.352 -6.211 1.00 85.88 92 ASP A N 1
ATOM 783 C CA . ASP A 1 92 ? 8.243 12.811 -6.038 1.00 85.88 92 ASP A CA 1
ATOM 784 C C . ASP A 1 92 ? 7.412 13.539 -7.115 1.00 85.88 92 ASP A C 1
ATOM 786 O O . ASP A 1 92 ? 7.111 14.724 -6.972 1.00 85.88 92 ASP A O 1
ATOM 790 N N . ARG A 1 93 ? 7.020 12.854 -8.202 1.00 81.56 93 ARG A N 1
ATOM 791 C CA . ARG A 1 93 ? 6.114 13.392 -9.231 1.00 81.56 93 ARG A CA 1
ATOM 792 C C . ARG A 1 93 ? 4.710 13.663 -8.692 1.00 81.56 93 ARG A C 1
ATOM 794 O O . ARG A 1 93 ? 4.028 14.552 -9.200 1.00 81.56 93 ARG A O 1
ATOM 801 N N . TYR A 1 94 ? 4.262 12.886 -7.710 1.00 84.62 94 TYR A N 1
ATOM 802 C CA . TYR A 1 94 ? 2.929 13.041 -7.147 1.00 84.62 94 TYR A CA 1
ATOM 803 C C . TYR A 1 94 ? 2.984 13.873 -5.874 1.00 84.62 94 TYR A C 1
ATOM 805 O O . TYR A 1 94 ? 3.828 13.677 -5.002 1.00 84.62 94 TYR A O 1
ATOM 813 N N . VAL A 1 95 ? 2.011 14.765 -5.740 1.00 90.44 95 VAL A N 1
ATOM 814 C CA . VAL A 1 95 ? 1.652 15.314 -4.437 1.00 90.44 95 VAL A CA 1
ATOM 815 C C . VAL A 1 95 ? 0.673 14.330 -3.813 1.00 90.44 95 VAL A C 1
ATOM 817 O O . VAL A 1 95 ? -0.330 13.978 -4.433 1.00 90.44 95 VAL A O 1
ATOM 820 N N . PHE A 1 96 ? 1.002 13.841 -2.624 1.00 95.25 96 PHE A N 1
ATOM 821 C CA . PHE A 1 96 ? 0.193 12.870 -1.895 1.00 95.25 96 PHE A CA 1
ATOM 822 C C . PHE A 1 96 ? -0.638 13.567 -0.818 1.00 95.25 96 PHE A C 1
ATOM 824 O O . PHE A 1 96 ? -0.202 14.595 -0.288 1.00 95.25 96 PHE A O 1
ATOM 831 N N . PRO A 1 97 ? -1.805 13.011 -0.452 1.00 96.62 97 PRO A N 1
ATOM 832 C CA . PRO A 1 97 ? -2.607 13.562 0.626 1.00 96.62 97 PRO A CA 1
ATOM 833 C C . PRO A 1 97 ? -1.862 13.383 1.953 1.00 96.62 97 PRO A C 1
ATOM 835 O O . PRO A 1 97 ? -1.175 12.379 2.159 1.00 96.62 97 PRO A O 1
ATOM 838 N N . GLU A 1 98 ? -2.021 14.318 2.892 1.00 97.38 98 GLU A N 1
ATOM 839 C CA . GLU A 1 98 ? -1.362 14.224 4.202 1.00 97.38 98 GLU A CA 1
ATOM 840 C C . GLU A 1 98 ? -1.768 12.956 4.967 1.00 97.38 98 GLU A C 1
ATOM 842 O O . GLU A 1 98 ? -1.018 12.468 5.809 1.00 97.38 98 GLU A O 1
ATOM 847 N N . GLN A 1 99 ? -2.937 12.404 4.663 1.00 98.19 99 GLN A N 1
ATOM 848 C CA . GLN A 1 99 ? -3.499 11.170 5.197 1.00 98.19 99 GLN A CA 1
ATOM 849 C C . GLN A 1 99 ? -2.671 9.933 4.830 1.00 98.19 99 GLN A C 1
ATOM 851 O O . GLN A 1 99 ? -2.733 8.932 5.549 1.00 98.19 99 GLN A O 1
ATOM 856 N N . LEU A 1 100 ? -1.892 9.984 3.743 1.00 98.62 100 LEU A N 1
ATOM 857 C CA . LEU A 1 100 ? -0.964 8.922 3.379 1.00 98.62 100 LEU A CA 1
ATOM 858 C C . LEU A 1 100 ? 0.298 9.023 4.240 1.00 98.62 100 LEU A C 1
ATOM 860 O O . LEU A 1 100 ? 1.063 9.984 4.165 1.00 98.62 100 LEU A O 1
ATOM 864 N N . LYS A 1 101 ? 0.542 8.004 5.060 1.00 98.44 101 LYS A N 1
ATOM 865 C CA . LYS A 1 101 ? 1.699 7.920 5.951 1.00 98.44 101 LYS A CA 1
ATOM 866 C C . LYS A 1 101 ? 2.566 6.722 5.585 1.00 98.44 101 LYS A C 1
ATOM 868 O O . LYS A 1 101 ? 2.050 5.649 5.281 1.00 98.44 101 LYS A O 1
ATOM 873 N N . LYS A 1 102 ? 3.886 6.890 5.680 1.00 98.38 102 LYS A N 1
ATOM 874 C CA . LYS A 1 102 ? 4.826 5.766 5.652 1.00 98.38 102 LYS A CA 1
ATOM 875 C C . LYS A 1 102 ? 4.781 5.028 6.989 1.00 98.38 102 LYS A C 1
ATOM 877 O O . LYS A 1 102 ? 4.710 5.650 8.052 1.00 98.38 102 LYS A O 1
ATOM 882 N N . GLY A 1 103 ? 4.844 3.708 6.936 1.00 98.31 103 GLY A N 1
ATOM 883 C CA . GLY A 1 103 ? 5.057 2.848 8.084 1.00 98.31 103 GLY A CA 1
ATOM 884 C C . GLY A 1 103 ? 6.033 1.731 7.745 1.00 98.31 103 GLY A C 1
ATOM 885 O O . GLY A 1 103 ? 6.356 1.499 6.584 1.00 98.31 103 GLY A O 1
ATOM 886 N N . ALA A 1 104 ? 6.511 1.062 8.784 1.00 98.25 104 ALA A N 1
ATOM 887 C CA . ALA A 1 104 ? 7.344 -0.118 8.656 1.00 98.25 104 ALA A CA 1
ATOM 888 C C . ALA A 1 104 ? 7.157 -1.031 9.873 1.00 98.25 104 ALA A C 1
ATOM 890 O O . ALA A 1 104 ? 6.620 -0.596 10.907 1.00 98.25 104 ALA A O 1
ATOM 891 N N . PHE A 1 105 ? 7.570 -2.287 9.741 1.00 98.06 105 PHE A N 1
ATOM 892 C CA . PHE A 1 105 ? 7.659 -3.252 10.834 1.00 98.06 105 PHE A CA 1
ATOM 893 C C . PHE A 1 105 ? 8.826 -4.215 10.606 1.00 98.06 105 PHE A C 1
ATOM 895 O O . PHE A 1 105 ? 9.226 -4.448 9.471 1.00 98.06 105 PHE A O 1
ATOM 902 N N . GLU A 1 106 ? 9.353 -4.781 11.688 1.00 98.12 106 GLU A N 1
ATOM 903 C CA . GLU A 1 106 ? 10.366 -5.835 11.613 1.00 98.12 106 GLU A CA 1
ATOM 904 C C . GLU A 1 106 ? 9.700 -7.170 11.278 1.00 98.12 106 GLU A C 1
ATOM 906 O O . GLU A 1 106 ? 8.828 -7.634 12.021 1.00 98.12 106 GLU A O 1
ATOM 911 N N . SER A 1 107 ? 10.111 -7.772 10.164 1.00 97.50 107 SER A N 1
ATOM 912 C CA . SER A 1 107 ? 9.693 -9.107 9.755 1.00 97.50 107 SER A CA 1
ATOM 913 C C . SER A 1 107 ? 10.608 -10.152 10.364 1.00 97.50 107 SER A C 1
ATOM 915 O O . SER A 1 107 ? 11.821 -10.146 10.165 1.00 97.50 107 SER A O 1
ATOM 917 N N . THR A 1 108 ? 10.005 -11.094 11.078 1.00 95.81 108 THR A N 1
ATOM 918 C CA . THR A 1 108 ? 10.709 -12.272 11.586 1.00 95.81 108 THR A CA 1
ATOM 919 C C . THR A 1 108 ? 10.924 -13.323 10.505 1.00 95.81 108 THR A C 1
ATOM 921 O O . THR A 1 108 ? 11.891 -14.074 10.584 1.00 95.81 108 THR A O 1
ATOM 924 N N . LEU A 1 109 ? 10.048 -13.365 9.493 1.00 93.69 109 LEU A N 1
ATOM 925 C CA . LEU A 1 109 ? 10.161 -14.279 8.353 1.00 93.69 109 LEU A CA 1
ATOM 926 C C . LEU A 1 109 ? 11.336 -13.912 7.443 1.00 93.69 109 LEU A C 1
ATOM 928 O O . LEU A 1 109 ? 12.016 -14.796 6.929 1.00 93.69 109 LEU A O 1
ATOM 932 N N . MET A 1 110 ? 11.568 -12.612 7.261 1.00 93.62 110 MET A N 1
ATOM 933 C CA . MET A 1 110 ? 12.574 -12.091 6.336 1.00 93.62 110 MET A CA 1
ATOM 934 C C . MET A 1 110 ? 13.840 -11.552 7.012 1.00 93.62 110 MET A C 1
ATOM 936 O O . MET A 1 110 ? 14.775 -11.194 6.299 1.00 93.62 110 MET A O 1
ATOM 940 N N . ASP A 1 111 ? 13.870 -11.470 8.349 1.00 94.56 111 ASP A N 1
ATOM 941 C CA . ASP A 1 111 ? 14.952 -10.852 9.139 1.00 94.56 111 ASP A CA 1
ATOM 942 C C . ASP A 1 111 ? 15.318 -9.445 8.629 1.00 94.56 111 ASP A C 1
ATOM 944 O O . ASP A 1 111 ? 16.479 -9.078 8.440 1.00 94.56 111 ASP A O 1
ATOM 948 N N . THR A 1 112 ? 14.287 -8.662 8.307 1.00 95.56 112 THR A N 1
ATOM 949 C CA . THR A 1 112 ? 14.440 -7.328 7.727 1.00 95.56 112 THR A CA 1
ATOM 950 C C . THR A 1 112 ? 13.228 -6.452 8.011 1.00 95.56 112 THR A C 1
ATOM 952 O O . THR A 1 112 ? 12.142 -6.937 8.343 1.00 95.56 112 THR A O 1
ATOM 955 N N . THR A 1 113 ? 13.403 -5.147 7.850 1.00 97.81 113 THR A N 1
ATOM 956 C CA . THR A 1 113 ? 12.325 -4.173 7.963 1.00 97.81 113 THR A CA 1
ATOM 957 C C . THR A 1 113 ? 11.497 -4.164 6.675 1.00 97.81 113 THR A C 1
ATOM 959 O O . THR A 1 113 ? 12.036 -4.065 5.575 1.00 97.81 113 THR A O 1
ATOM 962 N N . ILE A 1 114 ? 10.172 -4.252 6.807 1.00 97.62 114 ILE A N 1
ATOM 963 C CA . ILE A 1 114 ? 9.230 -4.218 5.685 1.00 97.62 114 ILE A CA 1
ATOM 964 C C . ILE A 1 114 ? 8.411 -2.935 5.735 1.00 97.62 114 ILE A C 1
ATOM 966 O O . ILE A 1 114 ? 7.729 -2.638 6.723 1.00 97.62 114 ILE A O 1
ATOM 970 N N . GLY A 1 115 ? 8.477 -2.184 4.641 1.00 98.12 115 GLY A N 1
ATOM 971 C CA . GLY A 1 115 ? 7.775 -0.934 4.420 1.00 98.12 115 GLY A CA 1
ATOM 972 C C . GLY A 1 115 ? 6.342 -1.143 3.949 1.00 98.12 115 GLY A C 1
ATOM 973 O O . GLY A 1 115 ? 6.009 -2.081 3.225 1.00 98.12 115 GLY A O 1
ATOM 974 N N . TYR A 1 116 ? 5.476 -0.227 4.362 1.00 98.62 116 TYR A N 1
ATOM 975 C CA . TYR A 1 116 ? 4.123 -0.094 3.842 1.00 98.62 116 TYR A CA 1
ATOM 976 C C . TYR A 1 116 ? 3.730 1.383 3.816 1.00 98.62 116 TYR A 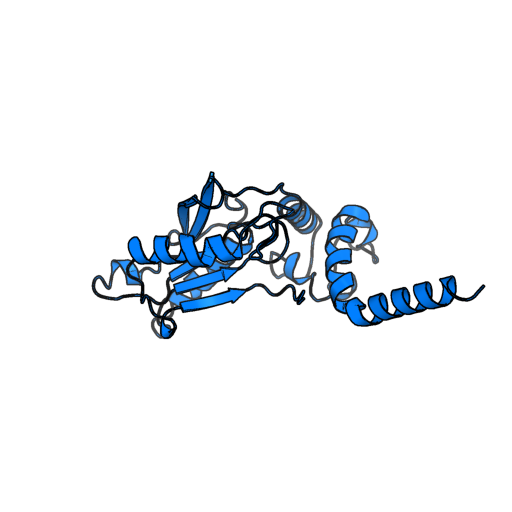C 1
ATOM 978 O O . TYR A 1 116 ? 4.231 2.196 4.603 1.00 98.62 116 TYR A O 1
ATOM 986 N N . TYR A 1 117 ? 2.773 1.735 2.962 1.00 98.69 117 TYR A N 1
ATOM 987 C CA . TYR A 1 117 ? 2.058 3.004 3.093 1.00 98.69 117 TYR A CA 1
ATOM 988 C C . TYR A 1 117 ? 0.653 2.758 3.618 1.00 98.69 117 TYR A C 1
ATOM 990 O O . TYR A 1 117 ? 0.022 1.755 3.302 1.00 98.69 117 TYR A O 1
ATOM 998 N N . ILE A 1 118 ? 0.159 3.670 4.446 1.00 98.75 118 ILE A N 1
ATOM 999 C CA . ILE A 1 118 ? -1.181 3.604 5.020 1.00 98.75 118 ILE A CA 1
ATOM 1000 C C . ILE A 1 118 ? -1.895 4.931 4.807 1.00 98.75 118 ILE A C 1
ATOM 1002 O O . ILE A 1 118 ? -1.393 5.981 5.199 1.00 98.75 118 ILE A O 1
ATOM 1006 N N . TYR A 1 119 ? -3.073 4.884 4.201 1.00 98.69 119 TYR A N 1
ATOM 1007 C CA . TYR A 1 119 ? -3.986 6.012 4.121 1.00 98.69 119 TYR A CA 1
ATOM 1008 C C . TYR A 1 119 ? -4.958 5.954 5.302 1.00 98.69 119 TYR A C 1
ATOM 1010 O O . TYR A 1 119 ? -5.682 4.968 5.479 1.00 98.69 119 TYR A O 1
ATOM 1018 N N . ILE A 1 120 ? -4.975 7.016 6.107 1.00 98.44 120 ILE A N 1
ATOM 1019 C CA . ILE A 1 120 ? -5.834 7.146 7.287 1.00 98.44 120 ILE A CA 1
ATOM 1020 C C . ILE A 1 120 ? -6.859 8.258 7.023 1.00 98.44 120 ILE A C 1
ATOM 1022 O O . ILE A 1 120 ? -6.457 9.415 6.931 1.00 98.44 120 ILE A O 1
ATOM 1026 N N . PRO A 1 121 ? -8.165 7.953 6.909 1.00 97.88 121 PRO A N 1
ATOM 1027 C CA . PRO A 1 121 ? -9.176 8.970 6.618 1.00 97.88 121 PRO A CA 1
ATOM 1028 C C . PRO A 1 121 ? -9.332 9.964 7.778 1.00 97.88 121 PRO A C 1
ATOM 1030 O O . PRO A 1 121 ? -9.168 9.582 8.937 1.00 97.88 121 PRO A O 1
ATOM 1033 N N . ASP A 1 122 ? -9.752 11.199 7.490 1.00 96.94 122 ASP A N 1
ATOM 1034 C CA . ASP A 1 122 ? -9.956 12.256 8.503 1.00 96.94 122 ASP A CA 1
ATOM 1035 C C . ASP A 1 122 ? -10.919 11.823 9.616 1.00 96.94 122 ASP A C 1
ATOM 1037 O O . ASP A 1 122 ? -10.655 12.024 10.807 1.00 96.94 122 ASP A O 1
ATOM 1041 N N . ALA A 1 123 ? -11.960 11.074 9.238 1.00 96.69 123 ALA A N 1
ATOM 1042 C CA . ALA A 1 123 ? -12.910 10.456 10.156 1.00 96.69 123 ALA A CA 1
ATOM 1043 C C . ALA A 1 123 ? -12.242 9.616 11.261 1.00 96.69 123 ALA A C 1
ATOM 1045 O O . ALA A 1 123 ? -12.825 9.455 12.331 1.00 96.69 123 ALA A O 1
ATOM 1046 N N . TYR A 1 124 ? -11.032 9.082 11.048 1.00 97.69 124 TYR A N 1
ATOM 1047 C CA . TYR A 1 124 ? -10.279 8.369 12.081 1.00 97.69 124 TYR A CA 1
ATOM 1048 C C . TYR A 1 124 ? -10.002 9.261 13.294 1.00 97.69 124 TYR A C 1
ATOM 1050 O O . TYR A 1 124 ? -10.087 8.791 14.427 1.00 97.69 124 TYR A O 1
ATOM 1058 N N . HIS A 1 125 ? -9.689 10.537 13.076 1.00 95.94 125 HIS A N 1
ATOM 1059 C CA . HIS A 1 125 ? -9.383 11.498 14.137 1.00 95.94 125 HIS A CA 1
ATOM 1060 C C . HIS A 1 125 ? -10.635 12.160 14.720 1.00 95.94 125 HIS A C 1
ATOM 1062 O O . HIS A 1 125 ? -10.633 12.543 15.887 1.00 95.94 125 HIS A O 1
ATOM 1068 N N . GLU A 1 126 ? -11.707 12.246 13.938 1.00 96.00 126 GLU A N 1
ATOM 1069 C CA . GLU A 1 126 ? -12.979 12.842 14.357 1.00 96.00 126 GLU A CA 1
ATOM 1070 C C . GLU A 1 126 ? -13.866 11.853 15.132 1.00 96.00 126 GLU A C 1
ATOM 1072 O O . GLU A 1 126 ? -1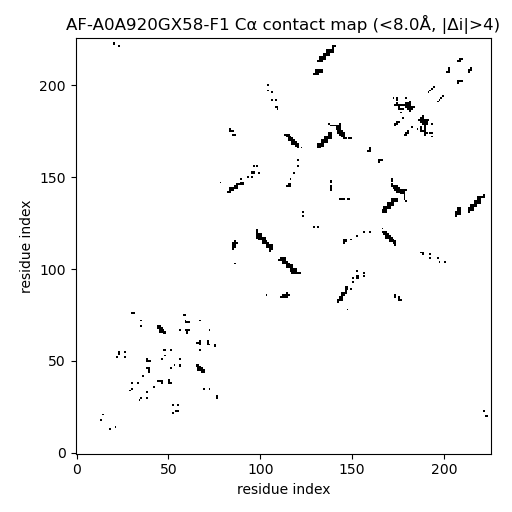4.548 12.229 16.084 1.00 96.00 126 GLU A O 1
ATOM 1077 N N . GLN A 1 127 ? -13.848 10.573 14.748 1.00 96.19 127 GLN A N 1
ATOM 1078 C CA . GLN A 1 127 ? -14.720 9.522 15.282 1.00 96.19 127 GLN A CA 1
ATOM 1079 C C . GLN A 1 127 ? -13.903 8.556 16.149 1.00 96.19 127 GLN A C 1
ATOM 1081 O O . GLN A 1 127 ? -13.576 7.439 15.747 1.00 96.19 127 GLN A O 1
ATOM 1086 N N . LEU A 1 128 ? -13.555 9.002 17.358 1.00 96.31 128 LEU A N 1
ATOM 1087 C CA . LEU A 1 128 ? -12.595 8.319 18.238 1.00 96.31 128 LEU A CA 1
ATOM 1088 C C . LEU A 1 128 ? -13.007 6.893 18.644 1.00 96.31 128 LEU A C 1
ATOM 1090 O O . LEU A 1 128 ? -12.136 6.038 18.813 1.00 96.31 128 LEU A O 1
ATOM 1094 N N . ASP A 1 129 ? -14.310 6.623 18.740 1.00 96.88 129 ASP A N 1
ATOM 1095 C CA . ASP A 1 129 ? -14.852 5.307 19.108 1.00 96.88 129 ASP A CA 1
ATOM 1096 C C . ASP A 1 129 ? -15.070 4.378 17.902 1.00 96.88 129 ASP A C 1
ATOM 1098 O O . ASP A 1 129 ? -15.324 3.180 18.063 1.00 96.88 129 ASP A O 1
ATOM 1102 N N . LYS A 1 130 ? -14.971 4.904 16.674 1.00 97.44 130 LYS A N 1
ATOM 1103 C CA . LYS A 1 130 ? -15.198 4.121 15.461 1.00 97.44 130 LYS A CA 1
ATOM 1104 C C . LYS A 1 130 ? -14.000 3.226 15.160 1.00 97.44 130 LYS A C 1
ATOM 1106 O O . LYS A 1 130 ? -12.839 3.641 15.205 1.00 97.44 130 LYS A O 1
ATOM 1111 N N . ARG A 1 131 ? -14.311 1.986 14.784 1.00 98.19 131 ARG A N 1
ATOM 1112 C CA . ARG A 1 131 ? -13.383 1.062 14.130 1.00 98.19 131 ARG A CA 1
ATOM 1113 C C . ARG A 1 131 ? -13.629 1.072 12.629 1.00 98.19 131 ARG A C 1
ATOM 1115 O O . ARG A 1 131 ? -14.772 1.160 12.187 1.00 98.19 131 ARG A O 1
ATOM 1122 N N . PHE A 1 132 ? -12.556 0.976 11.861 1.00 98.44 132 PHE A N 1
ATOM 1123 C CA . PHE A 1 132 ? -12.573 1.142 10.414 1.00 98.44 132 PHE A CA 1
ATOM 1124 C C . PHE A 1 132 ? -12.359 -0.191 9.708 1.00 98.44 132 PHE A C 1
ATOM 1126 O O . PHE A 1 132 ? -11.593 -1.038 10.176 1.00 98.44 132 PHE A O 1
ATOM 1133 N N . ARG A 1 133 ? -13.021 -0.362 8.560 1.00 98.31 133 ARG A N 1
ATOM 1134 C CA . ARG A 1 133 ? -12.639 -1.407 7.609 1.00 98.31 133 ARG A CA 1
ATOM 1135 C C . ARG A 1 133 ? -11.227 -1.138 7.095 1.00 98.31 133 ARG A C 1
ATOM 1137 O O . ARG A 1 133 ? -10.812 0.021 7.013 1.00 98.31 133 ARG A O 1
ATOM 1144 N N . THR A 1 134 ? -10.521 -2.199 6.735 1.00 98.56 134 THR A N 1
ATOM 1145 C CA . THR A 1 134 ? -9.212 -2.128 6.088 1.00 98.56 134 THR A CA 1
ATOM 1146 C C . THR A 1 134 ? -9.294 -2.671 4.674 1.00 98.56 134 THR A C 1
ATOM 1148 O O . THR A 1 134 ? -10.005 -3.641 4.416 1.00 98.56 134 THR A O 1
ATOM 1151 N N . VAL A 1 135 ? -8.562 -2.050 3.758 1.00 98.12 135 VAL A N 1
ATOM 1152 C CA . VAL A 1 135 ? -8.340 -2.557 2.405 1.00 98.12 135 VAL A CA 1
ATOM 1153 C C . VAL A 1 135 ? -6.840 -2.700 2.209 1.00 98.12 135 VAL A C 1
ATOM 1155 O O . VAL A 1 135 ? -6.104 -1.721 2.317 1.00 98.12 135 VAL A O 1
ATOM 1158 N N . TYR A 1 136 ? -6.386 -3.927 1.969 1.00 97.69 136 TYR A N 1
ATOM 1159 C CA . TYR A 1 136 ? -4.998 -4.199 1.609 1.00 97.69 136 TYR A CA 1
ATOM 1160 C C . TYR A 1 136 ? -4.899 -4.137 0.094 1.00 97.69 136 TYR A C 1
ATOM 1162 O O . TYR A 1 136 ? -5.540 -4.921 -0.603 1.00 97.69 136 TYR A O 1
ATOM 1170 N N . TYR A 1 137 ? -4.149 -3.157 -0.386 1.00 95.75 137 TYR A N 1
ATOM 1171 C CA . TYR A 1 137 ? -3.939 -2.900 -1.792 1.00 95.75 137 TYR A CA 1
ATOM 1172 C C . TYR A 1 137 ? -2.639 -3.579 -2.232 1.00 95.75 137 TYR A C 1
ATOM 1174 O O . TYR A 1 137 ? -1.544 -3.242 -1.759 1.00 95.75 137 TYR A O 1
ATOM 1182 N N . LEU A 1 138 ? -2.783 -4.560 -3.115 1.00 91.19 138 LEU A N 1
ATOM 1183 C CA . LEU A 1 138 ? -1.707 -5.327 -3.714 1.00 91.19 138 LEU A CA 1
ATOM 1184 C C . LEU A 1 138 ? -1.257 -4.626 -4.997 1.00 91.19 138 LEU A C 1
ATOM 1186 O O . LEU A 1 138 ? -2.056 -4.372 -5.895 1.00 91.19 138 LEU A O 1
ATOM 1190 N N . HIS A 1 139 ? 0.028 -4.280 -5.065 1.00 85.62 139 HIS A N 1
ATOM 1191 C CA . HIS A 1 139 ? 0.592 -3.670 -6.266 1.00 85.62 139 HIS A CA 1
ATOM 1192 C C . HIS A 1 139 ? 0.640 -4.679 -7.422 1.00 85.62 139 HIS A C 1
ATOM 1194 O O . HIS A 1 139 ? 0.851 -5.880 -7.208 1.00 85.62 139 HIS A O 1
ATOM 1200 N N . GLY A 1 140 ? 0.597 -4.164 -8.650 1.00 75.62 140 GLY A N 1
ATOM 1201 C CA . GLY A 1 140 ? 0.909 -4.937 -9.842 1.00 75.62 140 GLY A CA 1
ATOM 1202 C C . GLY A 1 140 ? 2.416 -5.120 -10.063 1.00 75.62 140 GLY A C 1
ATOM 1203 O O . GLY A 1 140 ? 3.261 -4.391 -9.530 1.00 75.62 140 GLY A O 1
ATOM 1204 N N . GLY A 1 141 ? 2.760 -6.097 -10.907 1.00 71.50 141 GLY A N 1
ATOM 1205 C CA . GLY A 1 141 ? 4.129 -6.337 -11.381 1.00 71.50 141 GLY A CA 1
ATOM 1206 C C . GLY A 1 141 ? 5.079 -6.940 -10.339 1.00 71.50 141 GLY A C 1
ATOM 1207 O O . GLY A 1 141 ? 4.743 -7.040 -9.167 1.00 71.50 141 GLY A O 1
ATOM 1208 N N . ARG A 1 142 ? 6.272 -7.336 -10.800 1.00 75.81 142 ARG A N 1
ATOM 1209 C CA . ARG A 1 142 ? 7.392 -7.861 -10.000 1.00 75.81 142 ARG A CA 1
ATOM 1210 C C . ARG A 1 142 ? 8.651 -7.032 -10.298 1.00 75.81 142 ARG A C 1
ATOM 1212 O O . ARG A 1 142 ? 8.819 -6.658 -11.459 1.00 75.81 142 ARG A O 1
ATOM 1219 N N . PRO A 1 143 ? 9.520 -6.759 -9.312 1.00 83.12 143 PRO A N 1
ATOM 1220 C CA . PRO A 1 143 ? 9.393 -7.144 -7.908 1.00 83.12 143 PRO A CA 1
ATOM 1221 C C . PRO A 1 143 ? 8.416 -6.241 -7.139 1.00 83.12 143 PRO A C 1
ATOM 1223 O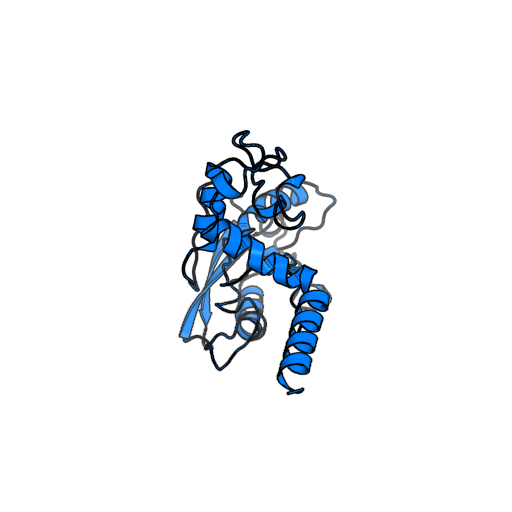 O . PRO A 1 143 ? 7.885 -5.266 -7.695 1.00 83.12 143 PRO A O 1
ATOM 1226 N N . GLY A 1 144 ? 8.163 -6.583 -5.874 1.00 85.62 144 GLY A N 1
ATOM 1227 C CA . GLY A 1 144 ? 7.203 -5.884 -5.033 1.00 85.62 144 GLY A CA 1
ATOM 1228 C C . GLY A 1 144 ? 7.623 -4.502 -4.558 1.00 85.62 144 GLY A C 1
ATOM 1229 O O . GLY A 1 144 ? 8.808 -4.230 -4.378 1.00 85.62 144 GLY A O 1
ATOM 1230 N N . ASN A 1 145 ? 6.639 -3.604 -4.439 1.00 91.62 145 ASN A N 1
ATOM 1231 C CA . ASN A 1 145 ? 6.870 -2.199 -4.108 1.00 91.62 145 ASN A CA 1
ATOM 1232 C C . ASN A 1 145 ? 5.591 -1.522 -3.582 1.00 91.62 145 ASN A C 1
ATOM 1234 O O . ASN A 1 145 ? 4.637 -1.304 -4.330 1.00 91.62 145 ASN A O 1
ATOM 1238 N N . GLU A 1 146 ? 5.597 -1.129 -2.311 1.00 95.00 146 GLU A N 1
ATOM 1239 C CA . GLU A 1 146 ? 4.478 -0.461 -1.639 1.00 95.00 146 GLU A CA 1
ATOM 1240 C C . GLU A 1 146 ? 4.233 0.987 -2.103 1.00 95.00 146 GLU A C 1
ATOM 1242 O O . GLU A 1 146 ? 3.183 1.561 -1.824 1.00 95.00 146 GLU A O 1
ATOM 1247 N N . ALA A 1 147 ? 5.204 1.607 -2.778 1.00 93.94 147 ALA A N 1
ATOM 1248 C CA . ALA A 1 147 ? 5.147 2.996 -3.227 1.00 93.94 147 ALA A CA 1
ATOM 1249 C C . ALA A 1 147 ? 4.651 3.141 -4.674 1.00 93.94 147 ALA A C 1
ATOM 1251 O O . ALA A 1 147 ? 4.166 4.212 -5.043 1.00 93.94 147 ALA A O 1
ATOM 1252 N N . ARG A 1 148 ? 4.763 2.080 -5.490 1.00 86.81 148 ARG A N 1
ATOM 1253 C CA . ARG A 1 148 ? 4.517 2.102 -6.947 1.00 86.81 148 ARG A CA 1
ATOM 1254 C C . ARG A 1 148 ? 3.141 2.661 -7.306 1.00 86.81 148 ARG A C 1
ATOM 1256 O O . ARG A 1 148 ? 3.026 3.492 -8.199 1.00 86.81 148 ARG A O 1
ATOM 1263 N N . GLU A 1 149 ? 2.115 2.228 -6.582 1.00 87.81 149 GLU A N 1
ATOM 1264 C CA . GLU A 1 149 ? 0.714 2.582 -6.845 1.00 87.81 149 GLU A CA 1
ATOM 1265 C C . GLU A 1 149 ? 0.094 3.408 -5.709 1.00 87.81 149 GLU A C 1
ATOM 1267 O O . GLU A 1 149 ? -1.112 3.643 -5.669 1.00 87.81 149 GLU A O 1
ATOM 1272 N N . ALA A 1 150 ? 0.924 3.947 -4.810 1.00 93.81 150 ALA A N 1
ATOM 1273 C CA . ALA A 1 150 ? 0.462 4.783 -3.705 1.00 93.81 150 ALA A CA 1
ATOM 1274 C C . ALA A 1 150 ? -0.252 6.066 -4.177 1.00 93.81 150 ALA A C 1
ATOM 1276 O O . ALA A 1 150 ? -0.979 6.686 -3.400 1.00 93.81 150 ALA A O 1
ATOM 1277 N N . PHE A 1 151 ? -0.092 6.473 -5.446 1.00 88.12 151 PHE A N 1
ATOM 1278 C CA . PHE A 1 151 ? -0.793 7.625 -6.031 1.00 88.12 151 PHE A CA 1
ATOM 1279 C C . PHE A 1 151 ? -2.318 7.433 -6.046 1.00 88.12 151 PHE A C 1
ATOM 1281 O O . PHE A 1 151 ? -3.058 8.416 -6.054 1.00 88.12 151 PHE A O 1
ATOM 1288 N N . ILE A 1 152 ? -2.796 6.185 -5.962 1.00 88.62 152 ILE A N 1
ATOM 1289 C CA . ILE A 1 152 ? -4.219 5.849 -5.823 1.00 88.62 152 ILE A CA 1
ATOM 1290 C C . ILE A 1 152 ? -4.826 6.478 -4.561 1.00 88.62 152 ILE A C 1
ATOM 1292 O O . ILE A 1 152 ? -6.012 6.810 -4.537 1.00 88.62 152 ILE A O 1
ATOM 1296 N N . SER A 1 153 ? -4.003 6.759 -3.545 1.00 94.94 153 SER A N 1
ATOM 1297 C CA . SER A 1 153 ? -4.424 7.502 -2.354 1.00 94.94 153 SER A CA 1
ATOM 1298 C C . SER A 1 153 ? -5.036 8.874 -2.661 1.00 94.94 153 SER A C 1
ATOM 1300 O O . SER A 1 153 ? -5.920 9.294 -1.922 1.00 94.94 153 SER A O 1
ATOM 1302 N N . ASN A 1 154 ? -4.658 9.541 -3.760 1.00 90.12 154 ASN A N 1
ATOM 1303 C CA . ASN A 1 154 ? -5.287 10.797 -4.189 1.00 90.12 154 ASN A CA 1
ATOM 1304 C C . ASN A 1 154 ? -6.764 10.599 -4.561 1.00 90.12 154 ASN A C 1
ATOM 1306 O O . ASN A 1 154 ? -7.624 11.387 -4.171 1.00 90.12 154 ASN A O 1
ATOM 1310 N N . TYR A 1 155 ? -7.075 9.520 -5.281 1.00 91.12 155 TYR A N 1
ATOM 1311 C CA . TYR A 1 155 ? -8.450 9.188 -5.653 1.00 91.12 155 TYR A CA 1
ATOM 1312 C C . TYR A 1 155 ? -9.257 8.754 -4.432 1.00 91.12 155 TYR A C 1
ATOM 1314 O O . TYR A 1 155 ? -10.369 9.237 -4.239 1.00 91.12 155 TYR A O 1
ATOM 1322 N N . ILE A 1 156 ? -8.670 7.917 -3.571 1.00 92.62 156 ILE A N 1
ATOM 1323 C CA . ILE A 1 156 ? -9.282 7.508 -2.298 1.00 92.62 156 ILE A CA 1
ATOM 1324 C C . ILE A 1 156 ? -9.602 8.738 -1.440 1.00 92.62 156 ILE A C 1
ATOM 1326 O O . ILE A 1 156 ? -10.701 8.841 -0.894 1.00 92.62 156 ILE A O 1
ATOM 1330 N N . HIS A 1 157 ? -8.673 9.693 -1.356 1.00 95.38 157 HIS A N 1
ATOM 1331 C CA . HIS A 1 157 ? -8.869 10.925 -0.605 1.00 95.38 157 HIS A CA 1
ATOM 1332 C C . HIS A 1 157 ? -10.062 11.727 -1.116 1.00 95.38 157 HIS A C 1
ATOM 1334 O O . HIS A 1 157 ? -10.920 12.104 -0.320 1.00 95.38 157 HIS A O 1
ATOM 1340 N N . ASN A 1 158 ? -10.145 11.920 -2.435 1.00 91.00 158 ASN A N 1
ATOM 1341 C CA . ASN A 1 158 ? -11.247 12.632 -3.076 1.00 91.00 158 ASN A CA 1
ATOM 1342 C C . ASN A 1 158 ? -12.590 11.920 -2.875 1.00 91.00 158 ASN A C 1
ATOM 1344 O O . ASN A 1 158 ? -13.586 12.570 -2.574 1.00 91.00 158 ASN A O 1
ATOM 1348 N N . ILE A 1 159 ? -12.618 10.590 -3.000 1.00 91.69 159 ILE A N 1
ATOM 1349 C CA . ILE A 1 159 ? -13.822 9.775 -2.784 1.00 91.69 159 ILE A CA 1
ATOM 1350 C C . ILE A 1 159 ? -14.327 9.939 -1.347 1.00 91.69 159 ILE A C 1
ATOM 1352 O O . ILE A 1 159 ? -15.516 10.154 -1.136 1.00 91.69 159 ILE A O 1
ATOM 1356 N N . PHE A 1 160 ? -13.440 9.902 -0.353 1.00 94.50 160 PHE A N 1
ATOM 1357 C CA . PHE A 1 160 ? -13.832 10.060 1.050 1.00 94.50 160 PHE A CA 1
ATOM 1358 C C . PHE A 1 160 ? -14.173 11.496 1.469 1.00 94.50 160 PHE A C 1
ATOM 1360 O O . PHE A 1 160 ? -14.584 11.690 2.611 1.00 94.50 160 PHE A O 1
ATOM 1367 N N . GLN A 1 161 ? -14.079 12.483 0.569 1.00 90.69 161 GLN A N 1
ATOM 1368 C CA . GLN A 1 161 ? -14.706 13.793 0.791 1.00 90.69 161 GLN A CA 1
ATOM 1369 C C . GLN A 1 161 ? -16.237 13.731 0.656 1.00 90.69 161 GLN A C 1
ATOM 1371 O O . GLN A 1 161 ? -16.940 14.606 1.165 1.00 90.69 161 GLN A O 1
ATOM 1376 N N . ASP A 1 162 ? -16.776 12.705 -0.010 1.00 91.88 162 ASP A N 1
ATOM 1377 C CA . ASP A 1 162 ? -18.212 12.452 -0.042 1.00 91.88 162 ASP A CA 1
ATOM 1378 C C . ASP A 1 162 ? -18.666 11.806 1.276 1.00 91.88 162 ASP A C 1
ATOM 1380 O O . ASP A 1 162 ? -18.403 10.635 1.553 1.00 91.88 162 ASP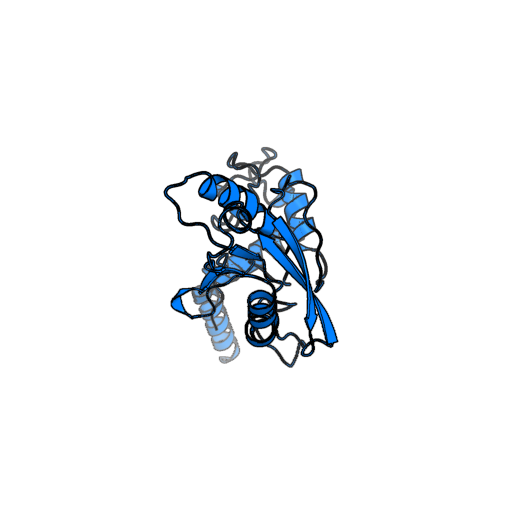 A O 1
ATOM 1384 N N . ALA A 1 163 ? -19.410 12.569 2.080 1.00 89.25 163 ALA A N 1
ATOM 1385 C CA . ALA A 1 163 ? -19.929 12.130 3.374 1.00 89.25 163 ALA A CA 1
ATOM 1386 C C . ALA A 1 163 ? -20.915 10.945 3.296 1.00 89.25 163 ALA A C 1
ATOM 1388 O O . ALA A 1 163 ? -21.256 10.366 4.329 1.00 89.25 163 ALA A O 1
ATOM 1389 N N . THR A 1 164 ? -21.406 10.587 2.104 1.00 93.50 164 THR A N 1
ATOM 1390 C CA . THR A 1 164 ? -22.255 9.402 1.906 1.00 93.50 164 THR A CA 1
ATOM 1391 C C . THR A 1 164 ? -21.455 8.101 1.848 1.00 93.50 164 THR A C 1
ATOM 1393 O O . THR A 1 164 ? -22.024 7.023 2.040 1.00 93.50 164 THR A O 1
ATOM 1396 N N . ILE A 1 165 ? -20.141 8.186 1.625 1.00 94.06 165 ILE A N 1
ATOM 1397 C CA . ILE A 1 165 ? -19.247 7.037 1.540 1.00 94.06 165 ILE A CA 1
ATOM 1398 C C . ILE A 1 165 ? -18.649 6.772 2.916 1.00 94.06 165 ILE A C 1
ATOM 1400 O O . ILE A 1 165 ? -18.011 7.628 3.521 1.00 94.06 165 ILE A O 1
ATOM 1404 N N . ASP A 1 166 ? -18.834 5.552 3.417 1.00 94.62 166 ASP A N 1
ATOM 1405 C CA . ASP A 1 166 ? -18.272 5.150 4.702 1.00 94.62 166 ASP A CA 1
ATOM 1406 C C . ASP A 1 166 ? -16.757 4.877 4.572 1.00 94.62 166 ASP A C 1
ATOM 1408 O O . ASP A 1 166 ? -16.373 3.905 3.906 1.00 94.62 166 ASP A O 1
ATOM 1412 N N . PRO A 1 167 ? -15.886 5.697 5.193 1.00 96.31 167 PRO A N 1
ATOM 1413 C CA . PRO A 1 167 ? -14.452 5.657 4.941 1.00 96.31 167 PRO A CA 1
ATOM 1414 C C . PRO A 1 167 ? -13.775 4.403 5.500 1.00 96.31 167 PRO A C 1
ATOM 1416 O O . PRO A 1 167 ? -14.182 3.839 6.520 1.00 96.31 167 PRO A O 1
ATOM 1419 N N . ALA A 1 168 ? -12.683 4.005 4.851 1.00 97.62 168 ALA A N 1
ATOM 1420 C CA . ALA A 1 168 ? -11.852 2.864 5.221 1.00 97.62 168 ALA A CA 1
ATOM 1421 C C . ALA A 1 168 ? -10.370 3.258 5.295 1.00 97.62 168 ALA A C 1
ATOM 1423 O O . ALA A 1 168 ? -9.945 4.261 4.722 1.00 97.62 168 ALA A O 1
ATOM 1424 N N . ILE A 1 169 ? -9.581 2.457 6.007 1.00 98.62 169 ILE A N 1
ATOM 1425 C CA . ILE A 1 169 ? -8.119 2.557 6.010 1.00 98.62 169 ILE A CA 1
ATOM 1426 C C . ILE A 1 169 ? -7.593 1.746 4.825 1.00 98.62 169 ILE A C 1
ATOM 1428 O O . ILE A 1 169 ? -7.962 0.583 4.675 1.00 98.62 169 ILE A O 1
ATOM 1432 N N . TYR A 1 170 ? -6.709 2.329 4.021 1.00 98.62 170 TYR A N 1
ATOM 1433 C CA . TYR A 1 170 ? -6.045 1.625 2.918 1.00 98.62 170 TYR A CA 1
ATOM 1434 C C . TYR A 1 170 ? -4.581 1.369 3.258 1.00 98.62 170 TYR A C 1
ATOM 1436 O O . TYR A 1 170 ? -3.916 2.246 3.803 1.00 98.62 170 TYR A O 1
ATOM 1444 N N . ILE A 1 171 ? -4.084 0.175 2.947 1.00 98.69 171 ILE A N 1
ATOM 1445 C CA . ILE A 1 171 ? -2.710 -0.248 3.214 1.00 98.69 171 ILE A CA 1
ATOM 1446 C C . ILE A 1 171 ? -2.090 -0.709 1.900 1.00 98.69 171 ILE A C 1
ATOM 1448 O O . ILE A 1 171 ? -2.519 -1.712 1.343 1.00 98.69 171 ILE A O 1
ATOM 1452 N N . PHE A 1 172 ? -1.074 0.002 1.425 1.00 98.06 172 PHE A N 1
ATOM 1453 C CA . PHE A 1 172 ? -0.275 -0.384 0.268 1.00 98.06 172 PHE A CA 1
ATOM 1454 C C . PHE A 1 172 ? 0.840 -1.315 0.735 1.00 98.06 172 PHE A C 1
ATOM 1456 O O . PHE A 1 172 ? 1.652 -0.948 1.589 1.00 98.06 172 PHE A O 1
ATOM 1463 N N . VAL A 1 173 ? 0.824 -2.538 0.213 1.00 97.00 173 VAL A N 1
ATOM 1464 C CA . VAL A 1 173 ? 1.640 -3.656 0.696 1.00 97.00 173 VAL A CA 1
ATOM 1465 C C . VAL A 1 173 ? 2.930 -3.756 -0.112 1.00 97.00 173 VAL A C 1
ATOM 1467 O O . VAL A 1 173 ? 2.897 -3.583 -1.326 1.00 97.00 173 VAL A O 1
ATOM 1470 N N . ASN A 1 174 ? 4.053 -4.092 0.525 1.00 95.38 174 ASN A N 1
ATOM 1471 C CA . ASN A 1 174 ? 5.212 -4.623 -0.188 1.00 95.38 174 ASN A CA 1
ATOM 1472 C C . ASN A 1 174 ? 5.104 -6.152 -0.242 1.00 95.38 174 ASN A C 1
ATOM 1474 O O . ASN A 1 174 ? 5.235 -6.824 0.779 1.00 95.38 174 ASN A O 1
ATOM 1478 N N . GLY A 1 175 ? 4.834 -6.693 -1.430 1.00 90.62 175 GLY A N 1
ATOM 1479 C CA . GLY A 1 175 ? 4.634 -8.127 -1.637 1.00 90.62 175 GLY A CA 1
ATOM 1480 C C . GLY A 1 175 ? 5.915 -8.949 -1.764 1.00 90.62 175 GLY A C 1
ATOM 1481 O O . GLY A 1 175 ? 5.836 -10.132 -2.087 1.00 90.62 175 GLY A O 1
ATOM 1482 N N . GLY A 1 176 ? 7.093 -8.351 -1.596 1.00 90.38 176 GLY A N 1
ATOM 1483 C CA . GLY A 1 176 ? 8.361 -9.038 -1.810 1.00 90.38 176 GLY A CA 1
ATOM 1484 C C . GLY A 1 176 ? 8.732 -9.242 -3.279 1.00 90.38 176 GLY A C 1
ATOM 1485 O O . GLY A 1 176 ? 7.992 -8.889 -4.200 1.00 90.38 176 GLY A O 1
ATOM 1486 N N . GLU A 1 177 ? 9.897 -9.842 -3.508 1.00 88.12 177 GLU A N 1
ATOM 1487 C CA . GLU A 1 177 ? 10.484 -10.034 -4.840 1.00 88.12 177 GLU A CA 1
ATOM 1488 C C . GLU A 1 177 ? 9.562 -10.781 -5.823 1.00 88.12 177 GLU A C 1
ATOM 1490 O O . GLU A 1 177 ? 9.489 -10.423 -7.000 1.00 88.12 177 GLU A O 1
ATOM 1495 N N . LEU A 1 178 ? 8.766 -11.742 -5.335 1.00 85.81 178 LEU A N 1
ATOM 1496 C CA . LEU A 1 178 ? 7.778 -12.462 -6.147 1.00 85.81 178 LEU A CA 1
ATOM 1497 C C . LEU A 1 178 ? 6.353 -11.907 -6.109 1.00 85.81 178 LEU A C 1
ATOM 1499 O O . LEU A 1 178 ? 5.496 -12.441 -6.816 1.00 85.81 178 LEU A O 1
ATOM 1503 N N . SER A 1 179 ? 6.113 -10.806 -5.396 1.00 80.06 179 SER A N 1
ATOM 1504 C CA . SER A 1 179 ? 4.838 -10.071 -5.394 1.00 80.06 179 SER A CA 1
ATOM 1505 C C . SER A 1 179 ? 3.658 -10.879 -4.866 1.00 80.06 179 SER A C 1
ATOM 1507 O O . SER A 1 179 ? 2.848 -11.401 -5.627 1.00 80.06 179 SER A O 1
ATOM 1509 N N . HIS A 1 180 ? 3.565 -10.919 -3.538 1.00 84.88 180 HIS A N 1
ATOM 1510 C CA . HIS A 1 180 ? 2.491 -11.509 -2.732 1.00 84.88 180 HIS A CA 1
ATOM 1511 C C . HIS A 1 180 ? 2.464 -13.040 -2.717 1.00 84.88 180 HIS A C 1
ATOM 1513 O O . HIS A 1 180 ? 1.560 -13.607 -2.120 1.00 84.88 180 HIS A O 1
ATOM 1519 N N . TYR A 1 181 ? 3.447 -13.705 -3.333 1.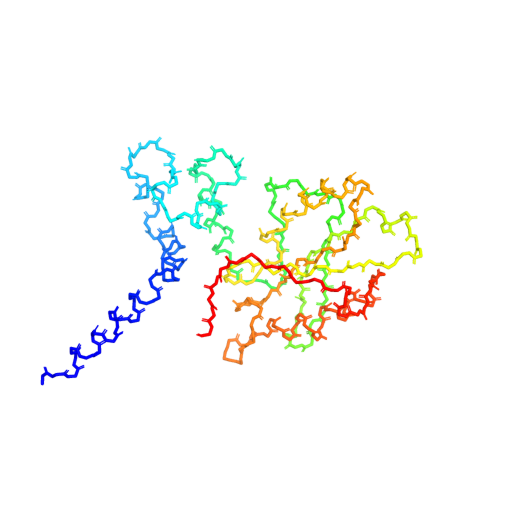00 86.81 181 TYR A N 1
ATOM 1520 C CA . TYR A 1 181 ? 3.594 -15.164 -3.324 1.00 86.81 181 TYR A CA 1
ATOM 1521 C C . TYR A 1 181 ? 4.766 -15.601 -2.446 1.00 86.81 181 TYR A C 1
ATOM 1523 O O . TYR A 1 181 ? 5.757 -14.877 -2.316 1.00 86.81 181 TYR A O 1
ATOM 1531 N N . ASN A 1 182 ? 4.667 -16.817 -1.911 1.00 91.56 182 ASN A N 1
ATOM 1532 C CA . ASN A 1 182 ? 5.767 -17.478 -1.218 1.00 91.56 182 ASN A CA 1
ATOM 1533 C C . ASN A 1 182 ? 6.623 -18.316 -2.180 1.00 91.56 182 ASN A C 1
ATOM 1535 O O . ASN A 1 182 ? 6.108 -18.968 -3.089 1.00 91.56 182 ASN A O 1
ATOM 1539 N N . SER A 1 183 ? 7.931 -18.338 -1.943 1.00 89.38 183 SER A N 1
ATOM 1540 C CA . SER A 1 183 ? 8.903 -19.190 -2.615 1.00 89.38 183 SER A CA 1
ATOM 1541 C C . SER A 1 183 ? 10.119 -19.413 -1.728 1.00 89.38 183 SER A C 1
ATOM 1543 O O . SER A 1 183 ? 10.887 -18.484 -1.475 1.00 89.38 183 SER A O 1
ATOM 1545 N N . ASP A 1 184 ? 10.383 -20.680 -1.423 1.00 88.31 184 ASP A N 1
ATOM 1546 C CA . ASP A 1 184 ? 11.607 -21.094 -0.734 1.00 88.31 184 ASP A CA 1
ATOM 1547 C C . ASP A 1 184 ? 12.854 -20.849 -1.602 1.00 88.31 184 ASP A C 1
ATOM 1549 O O . ASP A 1 184 ? 13.876 -20.387 -1.104 1.00 88.31 184 ASP A O 1
ATOM 1553 N N . GLU A 1 185 ? 12.770 -21.112 -2.917 1.00 87.50 185 GLU A N 1
ATOM 1554 C CA . GLU A 1 185 ? 13.909 -20.995 -3.849 1.00 87.50 185 GLU A CA 1
ATOM 1555 C C . GLU A 1 185 ? 14.474 -19.571 -3.914 1.00 87.50 185 GLU A C 1
ATOM 1557 O O . GLU A 1 185 ? 15.685 -19.376 -3.831 1.00 87.50 185 GLU A O 1
ATOM 1562 N N . LEU A 1 186 ? 13.592 -18.578 -4.037 1.00 80.44 186 LEU A N 1
ATOM 1563 C CA . LEU A 1 186 ? 13.947 -17.161 -4.085 1.00 80.44 186 LEU A CA 1
ATOM 1564 C C . LEU A 1 186 ? 13.918 -16.479 -2.713 1.00 80.44 186 LEU A C 1
ATOM 1566 O O . LEU A 1 186 ? 14.050 -15.262 -2.650 1.00 80.44 186 LEU A O 1
ATOM 1570 N N . ASN A 1 187 ? 13.733 -17.237 -1.625 1.00 85.56 187 ASN A N 1
ATOM 1571 C CA . ASN A 1 187 ? 13.637 -16.710 -0.264 1.00 85.56 187 ASN A CA 1
ATOM 1572 C C . ASN A 1 187 ? 12.692 -15.494 -0.170 1.00 85.56 187 ASN A C 1
ATOM 1574 O O . ASN A 1 187 ? 13.074 -14.430 0.308 1.00 85.56 187 ASN A O 1
ATOM 1578 N N . SER A 1 188 ? 11.472 -15.628 -0.690 1.00 86.50 188 SER A N 1
ATOM 1579 C CA . SER A 1 188 ? 10.488 -14.544 -0.760 1.00 86.50 188 SER A CA 1
ATOM 1580 C C . SER A 1 188 ? 9.157 -15.047 -0.225 1.00 86.50 188 SER A C 1
ATOM 1582 O O . SER A 1 188 ? 8.597 -15.966 -0.807 1.00 86.50 188 SER A O 1
ATOM 1584 N N . TYR A 1 189 ? 8.651 -14.476 0.870 1.00 94.69 189 TYR A N 1
ATOM 1585 C CA . TYR A 1 189 ? 7.453 -14.974 1.567 1.00 94.69 189 TYR A CA 1
ATOM 1586 C C . TYR A 1 189 ? 6.326 -13.933 1.612 1.00 94.69 189 TYR A C 1
ATOM 1588 O O . TYR A 1 189 ? 5.786 -13.623 2.672 1.00 94.69 189 TY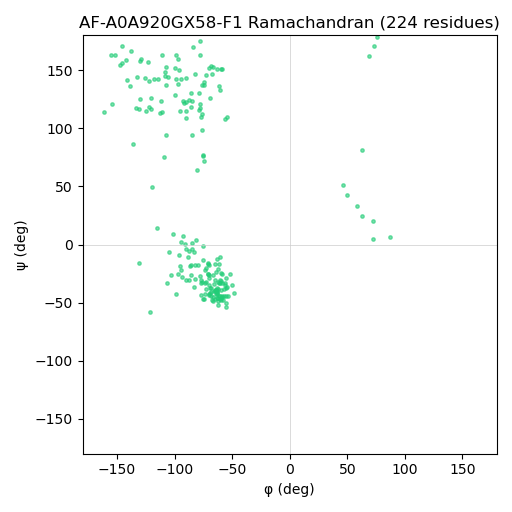R A O 1
ATOM 1596 N N . GLY A 1 190 ? 5.996 -13.339 0.459 1.00 93.62 190 GLY A N 1
ATOM 1597 C CA . GLY A 1 190 ? 5.063 -12.211 0.366 1.00 93.62 190 GLY A CA 1
ATOM 1598 C C . GLY A 1 190 ? 3.667 -12.480 0.940 1.00 93.62 190 GLY A C 1
ATOM 1599 O O . GLY A 1 190 ? 3.089 -11.601 1.582 1.00 93.62 190 GLY A O 1
ATOM 1600 N N . GLU A 1 191 ? 3.136 -13.690 0.743 1.00 95.12 191 GLU A N 1
ATOM 1601 C CA . GLU A 1 191 ? 1.823 -14.089 1.268 1.00 95.12 191 GLU A CA 1
ATOM 1602 C C . GLU A 1 191 ? 1.860 -14.176 2.797 1.00 95.12 191 GLU A C 1
ATOM 1604 O O . GLU A 1 191 ? 1.011 -13.601 3.486 1.00 95.12 191 GLU A O 1
ATOM 1609 N N . ASP A 1 192 ? 2.886 -14.839 3.336 1.00 97.19 192 ASP A N 1
ATOM 1610 C CA . ASP A 1 192 ? 3.022 -15.034 4.779 1.00 97.19 192 ASP A CA 1
ATOM 1611 C C . ASP A 1 192 ? 3.307 -13.720 5.502 1.00 97.19 192 ASP A C 1
ATOM 1613 O O . ASP A 1 192 ? 2.757 -13.484 6.576 1.00 97.19 192 ASP A O 1
ATOM 1617 N N . ILE A 1 193 ? 4.107 -12.839 4.904 1.00 96.88 193 ILE A N 1
ATOM 1618 C CA . ILE A 1 193 ? 4.350 -11.489 5.416 1.00 96.88 193 ILE A CA 1
ATOM 1619 C C . ILE A 1 193 ? 3.028 -10.729 5.538 1.00 96.88 193 ILE A C 1
ATOM 1621 O O . ILE A 1 193 ? 2.747 -10.137 6.582 1.00 96.88 193 ILE A O 1
ATOM 1625 N N . LEU A 1 194 ? 2.181 -10.758 4.504 1.00 96.94 194 LEU A N 1
ATOM 1626 C CA . LEU A 1 194 ? 0.887 -10.081 4.536 1.00 96.94 194 LEU A CA 1
ATOM 1627 C C . LEU A 1 194 ? -0.025 -10.653 5.632 1.00 96.94 194 LEU A C 1
ATOM 1629 O O . LEU A 1 194 ? -0.564 -9.899 6.450 1.00 96.94 194 LEU A O 1
ATOM 1633 N N . ILE A 1 195 ? -0.202 -11.976 5.646 1.00 97.00 195 ILE A N 1
ATOM 1634 C CA . ILE A 1 195 ? -1.187 -12.659 6.495 1.00 97.00 195 ILE A CA 1
ATOM 1635 C C . ILE A 1 195 ? -0.736 -12.724 7.954 1.00 97.00 195 ILE A C 1
ATOM 1637 O O . ILE A 1 195 ? -1.518 -12.419 8.858 1.00 97.00 195 ILE A O 1
ATOM 1641 N N . ASN A 1 196 ? 0.512 -13.120 8.189 1.00 97.88 196 ASN A N 1
ATOM 1642 C CA . ASN A 1 196 ? 1.004 -13.476 9.515 1.00 97.88 196 ASN A CA 1
ATOM 1643 C C . ASN A 1 196 ? 1.712 -12.316 10.224 1.00 97.88 196 ASN A C 1
ATOM 1645 O O . ASN A 1 196 ? 1.823 -12.349 11.451 1.00 97.88 196 ASN A O 1
ATOM 1649 N N . GLU A 1 197 ? 2.152 -11.279 9.502 1.00 98.31 197 GLU A N 1
ATOM 1650 C CA . GLU A 1 197 ? 2.904 -10.168 10.098 1.00 98.31 197 GLU A CA 1
ATOM 1651 C C . GLU A 1 197 ? 2.223 -8.807 9.896 1.00 98.31 197 GLU A C 1
ATOM 1653 O O . GLU A 1 197 ? 1.864 -8.151 10.882 1.00 98.31 197 GLU A O 1
ATOM 1658 N N . LEU A 1 198 ? 1.970 -8.389 8.651 1.00 98.44 198 LEU A N 1
ATOM 1659 C CA . LEU A 1 198 ? 1.432 -7.060 8.350 1.00 98.44 198 LEU A CA 1
ATOM 1660 C C . LEU A 1 198 ? -0.002 -6.886 8.863 1.00 98.44 198 LEU A C 1
ATOM 1662 O O . LEU A 1 198 ? -0.281 -5.896 9.541 1.00 98.44 198 LEU A O 1
ATOM 1666 N N . ILE A 1 199 ? -0.918 -7.824 8.593 1.00 98.25 199 ILE A N 1
ATOM 1667 C CA . ILE A 1 199 ? -2.297 -7.743 9.108 1.00 98.25 199 ILE A CA 1
ATOM 1668 C C . ILE A 1 199 ? -2.307 -7.610 10.648 1.00 98.25 199 ILE A C 1
ATOM 1670 O O . ILE A 1 199 ? -2.850 -6.617 11.151 1.00 98.25 199 ILE A O 1
ATOM 1674 N N . PRO A 1 200 ? -1.647 -8.501 11.420 1.00 98.12 200 PRO A N 1
ATOM 1675 C CA . PRO A 1 200 ? -1.556 -8.363 12.875 1.00 98.12 200 PRO A CA 1
ATOM 1676 C C . PRO A 1 200 ? -0.850 -7.088 13.354 1.00 98.12 200 PRO A C 1
ATOM 1678 O O . PRO A 1 200 ? -1.183 -6.553 14.414 1.00 98.12 200 PRO A O 1
ATOM 1681 N N . HIS A 1 201 ? 0.148 -6.588 12.622 1.00 98.50 201 HIS A N 1
ATOM 1682 C CA . HIS A 1 201 ? 0.798 -5.309 12.923 1.00 98.50 201 HIS A CA 1
ATOM 1683 C C . HIS A 1 201 ? -0.182 -4.136 12.823 1.00 98.50 201 HIS A C 1
ATOM 1685 O O . HIS A 1 201 ? -0.288 -3.340 13.760 1.00 98.50 201 HIS A O 1
ATOM 1691 N N . ILE A 1 202 ? -0.951 -4.067 11.735 1.00 98.62 202 ILE A N 1
ATOM 1692 C CA . ILE A 1 202 ? -1.948 -3.015 11.517 1.00 98.62 202 ILE A CA 1
ATOM 1693 C C . ILE A 1 202 ? -3.069 -3.096 12.560 1.00 98.62 202 ILE A C 1
ATOM 1695 O O . ILE A 1 202 ? -3.380 -2.085 13.192 1.00 98.62 202 ILE A O 1
ATOM 1699 N N . ASP A 1 203 ? -3.615 -4.285 12.819 1.00 98.44 203 ASP A N 1
ATOM 1700 C CA . ASP A 1 203 ? -4.730 -4.466 13.761 1.00 98.44 203 ASP A CA 1
ATOM 1701 C C . ASP A 1 203 ? -4.348 -4.158 15.222 1.00 98.44 203 ASP A C 1
ATOM 1703 O O . ASP A 1 203 ? -5.200 -3.764 16.023 1.00 98.44 203 ASP A O 1
ATOM 1707 N N . ARG A 1 204 ? -3.063 -4.288 15.587 1.00 98.12 204 ARG A N 1
ATOM 1708 C CA . ARG A 1 204 ? -2.551 -3.868 16.906 1.00 98.12 204 ARG A CA 1
ATOM 1709 C C . ARG A 1 204 ? -2.360 -2.358 17.018 1.00 98.12 204 ARG A C 1
ATOM 1711 O O . ARG A 1 204 ? -2.493 -1.810 18.110 1.00 98.12 204 ARG A O 1
ATOM 1718 N N . LYS A 1 205 ? -2.000 -1.695 15.917 1.00 98.19 205 LYS A N 1
ATOM 1719 C CA . LYS A 1 205 ? -1.593 -0.283 15.908 1.00 98.19 205 LY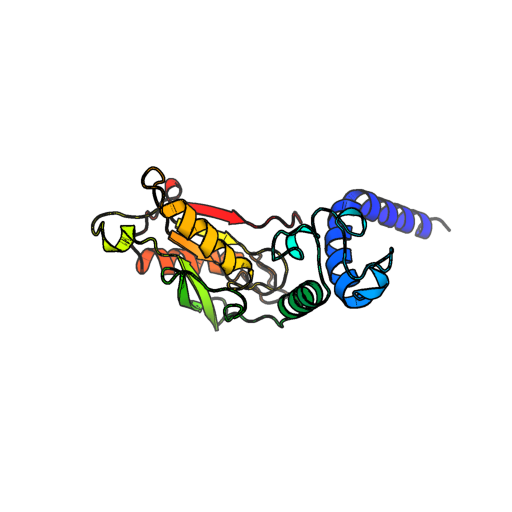S A CA 1
ATOM 1720 C C . LYS A 1 205 ? -2.750 0.677 15.619 1.00 98.19 205 LYS A C 1
ATOM 1722 O O . LYS A 1 205 ? -2.715 1.817 16.083 1.00 98.19 205 LYS A O 1
ATOM 1727 N N . TYR A 1 206 ? -3.770 0.236 14.884 1.00 98.31 206 TYR A N 1
ATOM 1728 C CA . TYR A 1 206 ? -4.873 1.079 14.420 1.00 98.31 206 TYR A CA 1
ATOM 1729 C C . TYR A 1 206 ? -6.242 0.548 14.870 1.00 98.31 206 TYR A C 1
ATOM 1731 O O . TYR A 1 206 ? -6.417 -0.634 15.157 1.00 98.31 206 TYR A O 1
ATOM 1739 N N . ARG A 1 207 ? -7.252 1.429 14.934 1.00 98.19 207 ARG A N 1
ATOM 1740 C CA . ARG A 1 207 ? -8.643 1.048 15.250 1.00 98.19 207 ARG A CA 1
ATOM 1741 C C . ARG A 1 207 ? -9.311 0.376 14.052 1.00 98.19 207 ARG A C 1
ATOM 1743 O O . ARG A 1 207 ? -10.129 0.986 13.367 1.00 98.19 207 ARG A O 1
ATOM 1750 N N . THR A 1 208 ? -8.978 -0.882 13.809 1.00 98.31 208 THR A N 1
ATOM 1751 C CA . THR A 1 208 ? -9.549 -1.677 12.716 1.00 98.31 208 THR A CA 1
ATOM 1752 C C . THR A 1 208 ? -10.703 -2.563 13.191 1.00 98.31 208 THR A C 1
ATOM 1754 O O . THR A 1 208 ? -10.850 -2.853 14.388 1.00 98.31 208 THR A O 1
ATOM 1757 N N . ILE A 1 209 ? -11.544 -2.990 12.250 1.00 97.88 209 ILE A N 1
ATOM 1758 C CA . ILE A 1 209 ? -12.479 -4.105 12.417 1.00 97.88 209 ILE A CA 1
ATOM 1759 C C . ILE A 1 209 ? -11.706 -5.390 12.097 1.00 97.88 209 ILE A C 1
ATOM 1761 O O . ILE A 1 209 ? -11.599 -5.782 10.938 1.00 97.88 209 ILE A O 1
ATOM 1765 N N . ASN A 1 210 ? -11.153 -6.036 13.126 1.00 94.19 210 ASN A N 1
ATOM 1766 C CA . ASN A 1 210 ? -10.391 -7.280 12.984 1.00 94.19 210 ASN A CA 1
ATOM 1767 C C . ASN A 1 210 ? -11.320 -8.503 12.858 1.00 94.19 210 ASN A C 1
ATOM 1769 O O . ASN A 1 210 ? -11.376 -9.369 13.729 1.00 94.19 210 ASN A O 1
ATOM 1773 N N . ASP A 1 211 ? -12.095 -8.524 11.780 1.00 93.69 211 ASP A N 1
ATOM 1774 C CA . ASP A 1 211 ? -12.891 -9.663 11.331 1.00 93.69 211 ASP A CA 1
ATOM 1775 C C . ASP A 1 211 ? -12.855 -9.716 9.799 1.00 93.69 211 ASP A C 1
ATOM 1777 O O . ASP A 1 211 ? -12.608 -8.708 9.134 1.00 93.69 211 ASP A O 1
ATOM 1781 N N . ARG A 1 212 ? -13.140 -10.884 9.217 1.00 90.12 212 ARG A N 1
ATOM 1782 C CA . ARG A 1 212 ? -13.184 -11.069 7.763 1.00 90.12 212 ARG A CA 1
ATOM 1783 C C . ARG A 1 212 ? -14.131 -10.082 7.077 1.00 90.12 212 ARG A C 1
ATOM 1785 O O . ARG A 1 212 ? -13.806 -9.611 5.995 1.00 90.12 212 ARG A O 1
ATOM 1792 N N . GLN A 1 213 ? -15.269 -9.742 7.689 1.00 92.00 213 GLN A N 1
ATOM 1793 C CA . GLN A 1 213 ? -16.218 -8.779 7.107 1.00 92.00 213 GLN A CA 1
ATOM 1794 C C . GLN A 1 213 ? -15.686 -7.336 7.104 1.00 92.00 213 GLN A C 1
ATOM 1796 O O . GLN A 1 213 ? -16.203 -6.481 6.390 1.00 92.00 213 GLN A O 1
ATOM 1801 N N . GLY A 1 214 ? -14.656 -7.057 7.908 1.00 94.19 214 GLY A N 1
ATOM 1802 C CA . GLY A 1 214 ? -13.985 -5.766 7.980 1.00 94.19 214 GLY A CA 1
ATOM 1803 C C . GLY A 1 214 ? -12.802 -5.611 7.024 1.00 94.19 214 GLY A C 1
ATOM 1804 O O . GLY A 1 214 ? -12.223 -4.527 6.995 1.00 94.19 214 GLY A O 1
ATOM 1805 N N . ARG A 1 215 ? -12.436 -6.659 6.269 1.00 96.38 215 ARG A N 1
ATOM 1806 C CA . ARG A 1 215 ? -11.199 -6.713 5.482 1.00 96.38 215 ARG A CA 1
ATOM 1807 C C . ARG A 1 215 ? -11.481 -6.905 3.992 1.00 96.38 215 ARG A C 1
ATOM 1809 O O . ARG A 1 215 ? -12.003 -7.936 3.576 1.00 96.38 215 ARG A O 1
ATOM 1816 N N . GLY A 1 216 ? -11.101 -5.910 3.200 1.00 94.81 216 GLY A N 1
ATOM 1817 C CA . GLY A 1 216 ? -11.039 -5.974 1.746 1.00 94.81 216 GLY A CA 1
ATOM 1818 C C . GLY A 1 216 ? -9.628 -6.296 1.260 1.00 94.81 216 GLY A C 1
ATOM 1819 O O . GLY A 1 216 ? -8.638 -5.932 1.900 1.00 94.81 216 GLY A O 1
ATOM 1820 N N . LEU A 1 217 ? -9.556 -6.964 0.115 1.00 92.25 217 LEU A N 1
ATOM 1821 C CA . LEU A 1 217 ? -8.338 -7.126 -0.666 1.00 92.25 217 LEU A CA 1
ATOM 1822 C C . LEU A 1 217 ? -8.609 -6.519 -2.038 1.00 92.25 217 LEU A C 1
ATOM 1824 O O . LEU A 1 217 ? -9.603 -6.872 -2.676 1.00 92.25 217 LEU A O 1
ATOM 1828 N N . GLU A 1 218 ? -7.753 -5.602 -2.455 1.00 85.12 218 GLU A N 1
ATOM 1829 C CA . GLU A 1 218 ? -7.793 -4.982 -3.773 1.00 85.12 218 GLU A CA 1
ATOM 1830 C C . GLU A 1 218 ? -6.451 -5.240 -4.446 1.00 85.12 218 GLU A C 1
ATOM 1832 O O . GLU A 1 218 ? -5.416 -5.234 -3.786 1.00 85.12 218 GLU A O 1
ATOM 1837 N N . ASP A 1 219 ? -6.473 -5.521 -5.740 1.00 71.62 219 ASP A N 1
ATOM 1838 C CA . ASP A 1 219 ? -5.275 -5.840 -6.503 1.00 71.62 219 ASP A CA 1
ATOM 1839 C C . ASP A 1 219 ? -5.348 -5.154 -7.858 1.00 71.62 219 ASP A C 1
ATOM 1841 O O . ASP A 1 219 ? -6.384 -5.199 -8.537 1.00 71.62 219 ASP A O 1
ATOM 1845 N N . PHE A 1 220 ? -4.231 -4.566 -8.271 1.00 60.72 220 PHE A N 1
ATOM 1846 C CA . PHE A 1 220 ? -4.059 -4.149 -9.647 1.00 60.72 220 PHE A CA 1
ATOM 1847 C C . PHE A 1 220 ? -3.765 -5.375 -10.509 1.00 60.72 220 PHE A C 1
ATOM 1849 O O . PHE A 1 220 ? -2.635 -5.858 -10.604 1.00 60.72 220 PHE A O 1
ATOM 1856 N N . HIS A 1 221 ? -4.804 -5.892 -11.166 1.00 48.97 221 HIS A N 1
ATOM 1857 C CA . HIS A 1 221 ? -4.700 -7.106 -11.970 1.00 48.97 221 HIS A CA 1
ATOM 1858 C C . HIS A 1 221 ? -3.592 -7.023 -13.042 1.00 48.97 221 HIS A C 1
ATOM 1860 O O . HIS A 1 221 ? -3.763 -6.430 -14.107 1.00 48.97 221 HIS A O 1
ATOM 1866 N N . ARG A 1 222 ? -2.512 -7.788 -12.831 1.00 43.75 222 ARG A N 1
ATOM 1867 C CA . ARG A 1 222 ? -1.865 -8.592 -13.881 1.00 43.75 222 ARG A CA 1
ATOM 1868 C C . ARG A 1 222 ? -2.190 -10.052 -13.598 1.00 43.75 222 ARG A C 1
ATOM 1870 O O . ARG A 1 222 ? -1.494 -10.709 -12.832 1.00 43.75 222 ARG A O 1
ATOM 1877 N N . ALA A 1 223 ? -3.246 -10.568 -14.222 1.00 30.17 223 ALA A N 1
ATOM 1878 C CA . ALA A 1 223 ? -3.582 -11.984 -14.146 1.00 30.17 223 ALA A CA 1
ATOM 1879 C C . ALA A 1 223 ? -2.391 -12.847 -14.605 1.00 30.17 223 ALA A C 1
ATOM 1881 O O . ALA A 1 223 ? -2.097 -12.928 -15.796 1.00 30.17 223 ALA A O 1
ATOM 1882 N N . VAL A 1 224 ? -1.733 -13.527 -13.669 1.00 30.62 224 VAL A N 1
ATOM 1883 C CA . VAL A 1 224 ? -0.981 -14.754 -13.950 1.00 30.62 224 VAL A CA 1
ATOM 1884 C C . VAL A 1 224 ? -1.319 -15.738 -12.838 1.00 30.62 224 VAL A C 1
ATOM 1886 O O . VAL A 1 224 ? -0.663 -15.787 -11.804 1.00 30.62 224 VAL A O 1
ATOM 1889 N N . GLY A 1 225 ? -2.415 -16.468 -13.043 1.00 30.48 225 GLY A N 1
ATOM 1890 C CA . GLY A 1 225 ? -2.723 -17.657 -12.263 1.00 30.48 225 GLY A CA 1
ATOM 1891 C C . GLY A 1 225 ? -1.819 -18.817 -12.683 1.00 30.48 225 GLY A C 1
ATOM 1892 O O . GLY A 1 225 ? -1.594 -18.987 -13.880 1.00 30.48 225 GLY A O 1
ATOM 1893 N N . GLN A 1 226 ? -1.337 -19.521 -11.652 1.00 29.78 226 GLN A N 1
ATOM 1894 C CA . GLN A 1 226 ? -0.983 -20.948 -11.534 1.00 29.78 226 GLN A CA 1
ATOM 1895 C C . GLN A 1 226 ? -0.391 -21.662 -12.755 1.00 29.78 226 GLN A C 1
ATOM 1897 O O . GLN A 1 226 ? -1.115 -21.865 -13.754 1.00 29.78 226 GLN A O 1
#

Sequence (226 aa):
MQFKWVLLFIFIFTVTFHYKNILTFVGIEAGVFFGFKELDINSNGFLEKEEWSEGMFSLLDFNGDNLVNKDEFREFIREYSKEFSWENQLNDRYVFPEQLKKGAFESTLMDTTIGYYIYIPDAYHEQLDKRFRTVYYLHGGRPGNEAREAFISNYIHNIFQDATIDPAIYIFVNGGELSHYNSDELNSYGEDILINELIPHIDRKYRTINDRQGRGLEDFHRAVGQ

Radius of gyration: 20.41 Å; Cα contacts (8 Å, |Δi|>4): 342; chains: 1; bounding box: 38×53×56 Å

pLDDT: mean 79.69, std 19.64, range [29.78, 98.75]

Solvent-accessible surface area (backbone atoms only — not comparable to full-atom values): 12987 Å² total; per-residue (Å²): 144,60,66,69,60,52,52,50,47,53,50,52,48,50,47,66,74,40,40,80,54,49,49,64,53,44,52,57,51,40,55,74,69,58,33,72,76,67,48,22,78,84,66,79,74,42,40,47,60,89,63,48,60,71,88,53,43,73,73,36,26,81,85,70,79,72,48,27,43,68,65,43,49,52,48,45,51,54,66,68,65,51,77,75,47,55,60,71,68,71,61,84,89,58,87,73,52,86,44,56,38,84,48,69,48,80,35,83,91,72,76,42,62,38,27,29,32,35,36,50,51,72,60,61,78,73,37,76,88,57,60,28,36,38,32,42,35,41,58,55,67,68,49,17,40,24,32,80,62,49,70,54,49,49,57,52,52,60,55,55,68,39,84,88,51,86,68,52,34,39,33,27,39,44,17,35,60,65,39,45,36,67,39,81,92,76,73,21,50,14,38,54,44,45,66,73,43,49,50,55,51,48,54,73,75,45,64,48,40,92,46,75,93,24,53,47,79,45,67,51,84,70,80,76,79,132

Foldseek 3Di:
DPPVVVVVVVVVVCCVVCVVLVLVVCVLVCLVPVHDCNLPPVNPQWHACVSGPVLCQVVQPPVVPRTHHNVSSVVSNVLQVDDDDLADDADPVDDADPQWDKDWDQDPLQRDIHIKIKRDAPCCVVVVPDAFFEEEEFEDDFDFDRRSPSSCNVVLRVVVVPPVDRHHMYMRGGQHRVGLPDDPVVSGHSVCCVPVPVLVVDVVPGRHPPDPVRYHYHYDDPDDDD